Protein AF-M3I3M6-F1 (afdb_monomer_lite)

pLDDT: mean 75.61, std 17.85, range [33.06, 96.94]

Organism: NCBI:txid1001599

Secondary structure (DSSP, 8-state):
---SBTTEEEEEEEEEEEEE--EEESS--GGGGGG---S-EEESEEEEEESSTT-TT-SSEEEEE-EEEEEEEEEEEEEEEEETTTTEEEEEEEEEEEES-TTHHHHHTTT-S-TTSGGGGTS------PPP--EEEEEEEEEEEETTEEEEEEEEEEEEEE--SSGGG-EEEEEEEEEEEEEEEEEEEEEEETTTTEEEEEEEEEEEEEEEEE-S-EEPBPSS-BTTB-PBPTTPPEE--EEEEEEEEEEEEEEEESSS--EEEEE--EEEEE-------

Structure (mmCIF, N/CA/C/O backbone):
data_AF-M3I3M6-F1
#
_entry.id   AF-M3I3M6-F1
#
loop_
_atom_site.group_PDB
_atom_site.id
_atom_site.type_symbol
_atom_site.label_atom_id
_atom_site.label_alt_id
_atom_site.label_comp_id
_atom_site.label_asym_id
_atom_site.label_entity_id
_atom_site.label_seq_id
_atom_site.pdbx_PDB_ins_code
_atom_site.Cartn_x
_atom_site.Cartn_y
_atom_site.Cartn_z
_atom_site.occupancy
_atom_site.B_iso_or_equiv
_atom_site.auth_seq_id
_atom_site.auth_comp_id
_atom_site.auth_asym_id
_atom_site.auth_atom_id
_atom_site.pdbx_PDB_model_num
ATOM 1 N N . MET A 1 1 ? 16.956 -13.947 7.924 1.00 45.72 1 MET A N 1
ATOM 2 C CA . MET A 1 1 ? 16.194 -12.850 8.560 1.00 45.72 1 MET A CA 1
ATOM 3 C C . MET A 1 1 ? 16.916 -12.451 9.828 1.00 45.72 1 MET A C 1
ATOM 5 O O . MET A 1 1 ? 17.190 -13.318 10.645 1.00 45.72 1 MET A O 1
ATOM 9 N N . TRP A 1 2 ? 17.302 -11.185 9.949 1.00 41.72 2 TRP A N 1
ATOM 10 C CA . TRP A 1 2 ? 17.934 -10.663 11.159 1.00 41.72 2 TRP A CA 1
ATOM 11 C C . TRP A 1 2 ? 16.800 -10.277 12.109 1.00 41.72 2 TRP A C 1
ATOM 13 O O . TRP A 1 2 ? 15.988 -9.427 11.769 1.00 41.72 2 TRP A O 1
ATOM 23 N N . ASN A 1 3 ? 16.671 -10.967 13.240 1.00 48.22 3 ASN A N 1
ATOM 24 C CA . ASN A 1 3 ? 15.601 -10.723 14.204 1.00 48.22 3 ASN A CA 1
ATOM 25 C C . ASN A 1 3 ? 16.207 -9.957 15.386 1.00 48.22 3 ASN A C 1
ATOM 27 O O . ASN A 1 3 ? 16.796 -10.563 16.275 1.00 48.22 3 ASN A O 1
ATOM 31 N N . GLN A 1 4 ? 16.177 -8.620 15.340 1.00 58.50 4 GLN A N 1
ATOM 32 C CA . GLN A 1 4 ? 16.804 -7.777 16.372 1.00 58.50 4 GLN A CA 1
ATOM 33 C C . GLN A 1 4 ? 15.997 -7.728 17.681 1.00 58.50 4 GLN A C 1
ATOM 35 O O . GLN A 1 4 ? 16.554 -7.406 18.726 1.00 58.50 4 GLN A O 1
ATOM 40 N N . SER A 1 5 ? 14.699 -8.052 17.652 1.00 69.06 5 SER A N 1
ATOM 41 C CA . SER A 1 5 ? 13.842 -8.104 18.840 1.00 69.06 5 SER A CA 1
ATOM 42 C C . SER A 1 5 ? 12.639 -9.020 18.598 1.00 69.06 5 SER A C 1
ATOM 44 O O . SER A 1 5 ? 12.046 -8.942 17.525 1.00 69.06 5 SER A O 1
ATOM 46 N N . PRO A 1 6 ? 12.196 -9.819 19.587 1.00 75.88 6 PRO A N 1
ATOM 47 C CA . PRO A 1 6 ? 10.983 -10.636 19.465 1.00 75.88 6 PRO A CA 1
ATOM 48 C C . PRO A 1 6 ? 9.709 -9.803 19.233 1.00 75.88 6 PRO A C 1
ATOM 50 O O . PRO A 1 6 ? 8.689 -10.344 18.811 1.00 75.88 6 PRO A O 1
ATOM 53 N N . ALA A 1 7 ? 9.763 -8.495 19.501 1.00 82.00 7 ALA A N 1
ATOM 54 C CA . ALA A 1 7 ? 8.666 -7.565 19.274 1.00 82.00 7 ALA A CA 1
ATOM 55 C C . ALA A 1 7 ? 8.645 -6.967 17.857 1.00 82.00 7 ALA A C 1
ATOM 57 O O . ALA A 1 7 ? 7.644 -6.357 17.499 1.00 82.00 7 ALA A O 1
ATOM 58 N N . LEU A 1 8 ? 9.705 -7.115 17.050 1.00 84.56 8 LEU A N 1
ATOM 59 C CA . LEU A 1 8 ? 9.847 -6.448 15.752 1.00 84.56 8 LEU A CA 1
ATOM 60 C C . LEU A 1 8 ? 10.180 -7.448 14.642 1.00 84.56 8 LEU A C 1
ATOM 62 O O . LEU A 1 8 ? 11.285 -7.974 14.574 1.00 84.56 8 LEU A O 1
ATOM 66 N N . ASN A 1 9 ? 9.254 -7.611 13.704 1.00 85.25 9 ASN A N 1
ATOM 67 C CA . ASN A 1 9 ? 9.492 -8.314 12.450 1.00 85.25 9 ASN A CA 1
ATOM 68 C C . ASN A 1 9 ? 9.690 -7.294 11.332 1.00 85.25 9 ASN A C 1
ATOM 70 O O . ASN A 1 9 ? 8.885 -6.373 11.187 1.00 85.25 9 ASN A O 1
ATOM 74 N N . TYR A 1 10 ? 10.734 -7.464 10.523 1.00 84.06 10 TYR A N 1
ATOM 75 C CA . TYR A 1 10 ? 10.975 -6.598 9.377 1.00 84.06 10 TYR A CA 1
ATOM 76 C C . TYR A 1 10 ? 11.460 -7.362 8.145 1.00 84.06 10 TYR A C 1
ATOM 78 O O . TYR A 1 10 ? 12.145 -8.382 8.239 1.00 84.06 10 TYR A O 1
ATOM 86 N N . LEU A 1 11 ? 11.121 -6.828 6.977 1.00 81.19 11 LEU A N 1
ATOM 87 C CA . LEU A 1 11 ? 11.671 -7.190 5.680 1.00 81.19 11 LEU A CA 1
ATOM 88 C C . LEU A 1 11 ? 11.994 -5.891 4.949 1.00 81.19 11 LEU A C 1
ATOM 90 O O . LEU A 1 11 ? 11.104 -5.086 4.689 1.00 81.19 11 LEU A O 1
ATOM 94 N N . ILE A 1 12 ? 13.269 -5.697 4.631 1.00 84.00 12 ILE A N 1
ATOM 95 C CA . ILE A 1 12 ? 13.750 -4.577 3.825 1.00 84.00 12 ILE A CA 1
ATOM 96 C C . ILE A 1 12 ? 14.394 -5.187 2.583 1.00 84.00 12 ILE A C 1
ATOM 98 O O . ILE A 1 12 ? 15.345 -5.958 2.697 1.00 84.00 12 ILE A O 1
ATOM 102 N N . ASP A 1 13 ? 13.838 -4.873 1.421 1.00 81.50 13 ASP A N 1
ATOM 103 C CA . ASP A 1 13 ? 14.273 -5.330 0.104 1.00 81.50 13 ASP A CA 1
ATOM 104 C C . ASP A 1 13 ? 14.471 -4.090 -0.773 1.00 81.50 13 ASP A C 1
ATOM 106 O O . ASP A 1 13 ? 13.516 -3.401 -1.132 1.00 81.50 13 ASP A O 1
ATOM 110 N N . ILE A 1 14 ? 15.734 -3.754 -1.026 1.00 84.00 14 ILE A N 1
ATOM 111 C CA . ILE A 1 14 ? 16.142 -2.584 -1.802 1.00 84.00 14 ILE A CA 1
ATOM 112 C C . ILE A 1 14 ? 17.038 -3.081 -2.928 1.00 84.00 14 ILE A C 1
ATOM 114 O O . ILE A 1 14 ? 18.015 -3.788 -2.678 1.00 84.00 14 ILE A O 1
ATOM 118 N N . ALA A 1 15 ? 16.724 -2.687 -4.156 1.00 82.38 15 ALA A N 1
ATOM 119 C CA . ALA A 1 15 ? 17.481 -3.067 -5.334 1.00 82.38 15 ALA A CA 1
ATOM 120 C C . ALA A 1 15 ? 17.621 -1.890 -6.302 1.00 82.38 15 ALA A C 1
ATOM 122 O O . ALA A 1 15 ? 16.739 -1.040 -6.428 1.00 82.38 15 ALA A O 1
ATOM 123 N N . TYR A 1 16 ? 18.750 -1.866 -6.998 1.00 85.00 16 TYR A N 1
ATOM 124 C CA . TYR A 1 16 ? 19.074 -0.883 -8.020 1.00 85.00 16 TYR A CA 1
ATOM 125 C C . TYR A 1 16 ? 19.706 -1.608 -9.204 1.00 85.00 16 TYR A C 1
ATOM 127 O O . TYR A 1 16 ? 20.587 -2.451 -9.022 1.00 85.00 16 TYR A O 1
ATOM 135 N N . ALA A 1 17 ? 19.259 -1.284 -10.410 1.00 81.31 17 ALA A N 1
ATOM 136 C CA . ALA A 1 17 ? 19.771 -1.841 -11.648 1.00 81.31 17 ALA A CA 1
ATOM 137 C C . ALA A 1 17 ? 19.851 -0.743 -12.708 1.00 81.31 17 ALA A C 1
ATOM 139 O O . ALA A 1 17 ? 18.965 0.094 -12.818 1.00 81.31 17 ALA A O 1
ATOM 140 N N . ASN A 1 18 ? 20.907 -0.757 -13.518 1.00 82.69 18 ASN A N 1
ATOM 141 C CA . ASN A 1 18 ? 21.022 0.149 -14.654 1.00 82.69 18 ASN A CA 1
ATOM 142 C C . ASN A 1 18 ? 20.513 -0.582 -15.906 1.00 82.69 18 ASN A C 1
ATOM 144 O O . ASN A 1 18 ? 21.235 -1.409 -16.477 1.00 82.69 18 ASN A O 1
ATOM 148 N N . HIS A 1 19 ? 19.244 -0.371 -16.260 1.00 80.81 19 HIS A N 1
ATOM 149 C CA . HIS A 1 19 ? 18.578 -1.086 -17.343 1.00 80.81 19 HIS A CA 1
ATOM 150 C C . HIS A 1 19 ? 19.081 -0.624 -18.702 1.00 80.81 19 HIS A C 1
ATOM 152 O O . HIS A 1 19 ? 19.217 0.565 -18.939 1.00 80.81 19 HIS A O 1
ATOM 158 N N . LYS A 1 20 ? 19.368 -1.570 -19.599 1.00 80.38 20 LYS A N 1
ATOM 159 C CA . LYS A 1 20 ? 19.822 -1.300 -20.967 1.00 80.38 20 LYS A CA 1
ATOM 160 C C . LYS A 1 20 ? 18.682 -1.611 -21.920 1.00 80.38 20 LYS A C 1
ATOM 162 O O . LYS A 1 20 ? 18.223 -2.754 -21.945 1.00 80.38 20 LYS A O 1
ATOM 167 N N . ARG A 1 21 ? 18.249 -0.620 -22.692 1.00 72.81 21 ARG A N 1
ATOM 168 C CA . ARG A 1 21 ? 17.142 -0.779 -23.628 1.00 72.81 21 ARG A CA 1
ATOM 169 C C . ARG A 1 21 ? 17.640 -1.400 -24.926 1.00 72.81 21 ARG A C 1
ATOM 171 O O . ARG A 1 21 ? 18.509 -0.859 -25.599 1.00 72.81 21 ARG A O 1
ATOM 178 N N . TYR A 1 22 ? 17.039 -2.518 -25.314 1.00 68.62 22 TYR A N 1
ATOM 179 C CA . TYR A 1 22 ? 17.348 -3.172 -26.580 1.00 68.62 22 TYR A CA 1
ATOM 180 C C . TYR A 1 22 ? 16.269 -2.869 -27.618 1.00 68.62 22 TYR A C 1
ATOM 182 O O . TYR A 1 22 ? 15.075 -2.933 -27.324 1.00 68.62 22 TYR A O 1
ATOM 190 N N . GLN A 1 23 ? 16.688 -2.567 -28.843 1.00 63.75 23 GLN A N 1
ATOM 191 C CA . GLN A 1 23 ? 15.803 -2.405 -29.990 1.00 63.75 23 GLN A CA 1
ATOM 192 C C . GLN A 1 23 ? 16.092 -3.521 -30.999 1.00 63.75 23 GLN A C 1
ATOM 194 O O . GLN A 1 23 ? 17.247 -3.817 -31.311 1.00 63.75 23 GLN A O 1
ATOM 199 N N . THR A 1 24 ? 15.030 -4.153 -31.505 1.00 59.50 24 THR A N 1
ATOM 200 C CA . THR A 1 24 ? 15.136 -5.048 -32.664 1.00 59.50 24 THR A CA 1
ATOM 201 C C . THR A 1 24 ? 14.971 -4.183 -33.902 1.00 59.50 24 THR A C 1
ATOM 203 O O . THR A 1 24 ? 13.897 -3.626 -34.123 1.00 59.50 24 THR A O 1
ATOM 206 N N . THR A 1 25 ? 16.040 -4.018 -34.673 1.00 55.69 25 THR A N 1
ATOM 207 C CA . THR A 1 25 ? 15.998 -3.267 -35.931 1.00 55.69 25 THR A CA 1
ATOM 208 C C . THR A 1 25 ? 15.955 -4.233 -37.111 1.00 55.69 25 THR A C 1
ATOM 210 O O . THR A 1 25 ? 16.701 -5.212 -37.154 1.00 55.69 25 THR A O 1
ATOM 213 N N . THR A 1 26 ? 15.062 -3.962 -38.067 1.00 47.78 26 THR A N 1
ATOM 214 C CA . THR A 1 26 ? 14.981 -4.665 -39.361 1.00 47.78 26 THR A CA 1
ATOM 215 C C . THR A 1 26 ? 15.987 -4.127 -40.377 1.00 47.78 26 THR A C 1
ATOM 217 O O . THR A 1 26 ? 16.137 -4.690 -41.456 1.00 47.78 26 THR A O 1
ATOM 220 N N . ALA A 1 27 ? 16.686 -3.045 -40.040 1.00 45.38 27 ALA A N 1
ATOM 221 C CA . ALA A 1 27 ? 17.758 -2.482 -40.834 1.00 45.38 27 ALA A CA 1
ATOM 222 C C . ALA A 1 27 ? 19.032 -2.557 -39.998 1.00 45.38 27 ALA A C 1
ATOM 224 O O . ALA A 1 27 ? 19.240 -1.777 -39.066 1.00 45.38 27 ALA A O 1
ATOM 225 N N . TYR A 1 28 ? 19.861 -3.549 -40.310 1.00 46.75 28 TYR A N 1
ATOM 226 C CA . TYR A 1 28 ? 21.265 -3.513 -39.943 1.00 46.75 28 TYR A CA 1
ATOM 227 C C . TYR A 1 28 ? 21.812 -2.183 -40.470 1.00 46.75 28 TYR A C 1
ATOM 229 O O . TYR A 1 28 ? 21.823 -1.960 -41.679 1.00 46.75 28 TYR A O 1
ATOM 237 N N . GLU A 1 29 ? 22.223 -1.280 -39.581 1.00 49.88 29 GLU A N 1
ATOM 238 C CA . GLU A 1 29 ? 23.129 -0.216 -39.991 1.00 49.88 29 GLU A CA 1
ATOM 239 C C . GLU A 1 29 ? 24.310 -0.880 -40.714 1.00 49.88 29 GLU A C 1
ATOM 241 O O . GLU A 1 29 ? 24.846 -1.878 -40.227 1.00 49.88 29 GLU A O 1
ATOM 246 N N . ASP A 1 30 ? 24.684 -0.323 -41.862 1.00 47.12 30 ASP A N 1
ATOM 247 C CA . ASP A 1 30 ? 25.646 -0.738 -42.904 1.00 47.12 30 ASP A CA 1
ATOM 248 C C . ASP A 1 30 ? 27.009 -1.332 -42.439 1.00 47.12 30 ASP A C 1
ATOM 250 O O . ASP A 1 30 ? 27.839 -1.782 -43.221 1.00 47.12 30 ASP A O 1
ATOM 254 N N . ARG A 1 31 ? 27.280 -1.387 -41.135 1.00 48.94 31 ARG A N 1
ATOM 255 C CA . ARG A 1 31 ? 28.578 -1.719 -40.531 1.00 48.94 31 ARG A CA 1
ATOM 256 C C . ARG A 1 31 ? 28.917 -3.216 -40.488 1.00 48.94 31 ARG A C 1
ATOM 258 O O . ARG A 1 31 ? 30.053 -3.559 -40.177 1.00 48.94 31 ARG A O 1
ATOM 265 N N . PHE A 1 32 ? 27.967 -4.112 -40.771 1.00 45.94 32 PHE A N 1
ATOM 266 C CA . PHE A 1 32 ? 28.178 -5.572 -40.704 1.00 45.94 32 PHE A CA 1
ATOM 267 C C . PHE A 1 32 ? 27.627 -6.342 -41.914 1.00 45.94 32 PHE A C 1
ATOM 269 O O . PHE A 1 32 ? 27.524 -7.569 -41.868 1.00 45.94 32 PHE A O 1
ATOM 276 N N . HIS A 1 33 ? 27.329 -5.642 -43.014 1.00 48.66 33 HIS A N 1
ATOM 277 C CA . HIS A 1 33 ? 26.890 -6.232 -44.285 1.00 48.66 33 HIS A CA 1
ATOM 278 C C . HIS A 1 33 ? 27.781 -7.409 -44.747 1.00 48.66 33 HIS A C 1
ATOM 280 O O . HIS A 1 33 ? 27.287 -8.391 -45.297 1.00 48.66 33 HIS A O 1
ATOM 286 N N . ASN A 1 34 ? 29.077 -7.373 -44.419 1.00 51.12 34 ASN A N 1
ATOM 287 C CA . ASN A 1 34 ? 30.063 -8.376 -44.831 1.00 51.12 34 ASN A CA 1
ATOM 288 C C . ASN A 1 34 ? 30.030 -9.709 -44.054 1.00 51.12 34 ASN A C 1
ATOM 290 O O . ASN A 1 34 ? 30.805 -10.602 -44.387 1.00 51.12 34 ASN A O 1
ATOM 294 N N . PHE A 1 35 ? 29.181 -9.875 -43.031 1.00 53.31 35 PHE A N 1
ATOM 295 C CA . PHE A 1 35 ? 29.178 -11.090 -42.195 1.00 53.31 35 PHE A CA 1
ATOM 296 C C . PHE A 1 35 ? 28.074 -12.111 -42.524 1.00 53.31 35 PHE A C 1
ATOM 298 O O . PHE A 1 35 ? 28.053 -13.181 -41.924 1.00 53.31 35 PHE A O 1
ATOM 305 N N . GLY A 1 36 ? 27.186 -11.834 -43.487 1.00 45.78 36 GLY A N 1
ATOM 306 C CA . GLY A 1 36 ? 26.268 -12.842 -44.049 1.00 45.78 36 GLY A CA 1
ATOM 307 C C . GLY A 1 36 ? 25.214 -13.426 -43.090 1.00 45.78 36 GLY A C 1
ATOM 308 O O . GLY A 1 36 ? 24.686 -14.503 -43.361 1.00 45.78 36 GLY A O 1
ATOM 309 N N . VAL A 1 37 ? 24.895 -12.752 -41.978 1.00 47.88 37 VAL A N 1
ATOM 310 C CA . VAL A 1 37 ? 23.919 -13.225 -40.974 1.00 47.88 37 VAL A CA 1
ATOM 311 C C . VAL A 1 37 ? 22.554 -12.546 -41.175 1.00 47.88 37 VAL A C 1
ATOM 313 O O . VAL A 1 37 ? 22.485 -11.351 -41.448 1.00 47.88 37 VAL A O 1
ATOM 316 N N . GLY A 1 38 ? 21.474 -13.330 -41.066 1.00 49.09 38 GLY A N 1
ATOM 317 C CA . GLY A 1 38 ? 20.084 -12.968 -41.376 1.00 49.09 38 GLY A CA 1
ATOM 318 C C . GLY A 1 38 ? 19.501 -11.728 -40.673 1.00 49.09 38 GLY A C 1
ATOM 319 O O . GLY A 1 38 ? 20.006 -11.223 -39.677 1.00 49.09 38 GLY A O 1
ATOM 320 N N . THR A 1 39 ? 18.383 -11.263 -41.232 1.00 52.53 39 THR A N 1
ATOM 321 C CA . THR A 1 39 ? 17.799 -9.903 -41.247 1.00 52.53 39 THR A CA 1
ATOM 322 C C . THR A 1 39 ? 17.253 -9.317 -39.932 1.00 52.53 39 THR A C 1
ATOM 324 O O . THR A 1 39 ? 16.428 -8.405 -39.975 1.00 52.53 39 THR A O 1
ATOM 327 N N . THR A 1 40 ? 17.687 -9.782 -38.761 1.00 54.50 40 THR A N 1
ATOM 328 C CA . THR A 1 40 ? 17.281 -9.203 -37.465 1.00 54.50 40 THR A CA 1
ATOM 329 C C . THR A 1 40 ? 18.390 -9.353 -36.431 1.00 54.50 40 THR A C 1
ATOM 331 O O . THR A 1 40 ? 18.760 -10.475 -36.086 1.00 54.50 40 THR A O 1
ATOM 334 N N . ALA A 1 41 ? 18.880 -8.237 -35.892 1.00 53.69 41 ALA A N 1
ATOM 335 C CA . ALA A 1 41 ? 19.835 -8.222 -34.787 1.00 53.69 41 ALA A CA 1
ATOM 336 C C . ALA A 1 41 ? 19.278 -7.417 -33.606 1.00 53.69 41 ALA A C 1
ATOM 338 O O . ALA A 1 41 ? 18.634 -6.381 -33.782 1.00 53.69 41 ALA A O 1
ATOM 339 N N . VAL A 1 42 ? 19.536 -7.906 -32.393 1.00 58.03 42 VAL A N 1
ATOM 340 C CA . VAL A 1 42 ? 19.215 -7.202 -31.149 1.00 58.03 42 VAL A CA 1
ATOM 341 C C . VAL A 1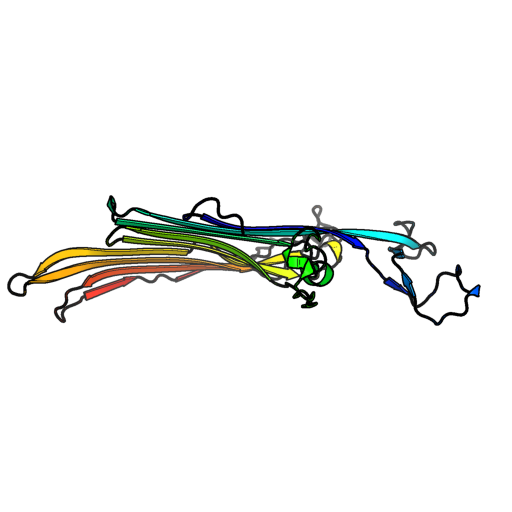 42 ? 20.399 -6.306 -30.806 1.00 58.03 42 VAL A C 1
ATOM 343 O O . VAL A 1 42 ? 21.502 -6.798 -30.572 1.00 58.03 42 VAL A O 1
ATOM 346 N N . THR A 1 43 ? 20.182 -4.993 -30.779 1.00 64.25 43 THR A N 1
ATOM 347 C CA . THR A 1 43 ? 21.217 -4.008 -30.442 1.00 64.25 43 THR A CA 1
ATOM 348 C C . THR A 1 43 ? 20.783 -3.149 -29.258 1.00 64.25 43 THR A C 1
ATOM 350 O O . THR A 1 43 ? 19.598 -2.896 -29.057 1.00 64.25 43 THR A O 1
ATOM 353 N N . ASN A 1 44 ? 21.756 -2.706 -28.458 1.00 65.50 44 ASN A N 1
ATOM 354 C CA . ASN A 1 44 ? 21.560 -1.710 -27.395 1.00 65.50 44 ASN A CA 1
ATOM 355 C C . ASN A 1 44 ? 21.705 -0.270 -27.928 1.00 65.50 44 ASN A C 1
ATOM 357 O O . ASN A 1 44 ? 21.790 0.678 -27.156 1.00 65.50 44 ASN A O 1
ATOM 361 N N . GLN A 1 45 ? 21.837 -0.100 -29.244 1.00 70.12 45 GLN A N 1
ATOM 362 C CA . GLN A 1 45 ? 21.815 1.204 -29.888 1.00 70.12 45 GLN A CA 1
ATOM 363 C C . GLN A 1 45 ? 20.371 1.536 -30.239 1.00 70.12 45 GLN A C 1
ATOM 365 O O . GLN A 1 45 ? 19.797 0.943 -31.150 1.00 70.12 45 GLN A O 1
ATOM 370 N N . VAL A 1 46 ? 19.783 2.438 -29.459 1.00 69.12 46 VAL A N 1
ATOM 371 C CA . VAL A 1 46 ? 18.393 2.854 -29.619 1.00 69.12 46 VAL A CA 1
ATOM 372 C C . VAL A 1 46 ? 18.369 4.168 -30.372 1.00 69.12 46 VAL A C 1
ATOM 374 O O . VAL A 1 46 ? 19.173 5.069 -30.116 1.00 69.12 46 VAL A O 1
ATOM 377 N N . ASP A 1 47 ? 17.436 4.264 -31.304 1.00 69.06 47 ASP A N 1
ATOM 378 C CA . ASP A 1 47 ? 17.158 5.492 -32.022 1.00 69.06 47 ASP A CA 1
ATOM 379 C C . ASP A 1 47 ? 16.324 6.437 -31.146 1.00 69.06 47 ASP A C 1
ATOM 381 O O . ASP A 1 47 ? 15.149 6.190 -30.866 1.00 69.06 47 ASP A O 1
ATOM 385 N N . ARG A 1 48 ? 16.953 7.523 -30.695 1.00 68.12 48 ARG A N 1
ATOM 386 C CA . ARG A 1 48 ? 16.361 8.532 -29.807 1.00 68.12 48 ARG A CA 1
ATOM 387 C C . ARG A 1 48 ? 15.689 9.680 -30.565 1.00 68.12 48 ARG A C 1
ATOM 389 O O . ARG A 1 48 ? 15.364 10.697 -29.958 1.00 68.12 48 ARG A O 1
ATOM 396 N N . GLY A 1 49 ? 15.480 9.541 -31.875 1.00 67.12 49 GLY A N 1
ATOM 397 C CA . GLY A 1 49 ? 14.864 10.563 -32.720 1.00 67.12 49 GLY A CA 1
ATOM 398 C C . GLY A 1 49 ? 15.884 11.374 -33.517 1.00 67.12 49 GLY A C 1
ATOM 399 O O . GLY A 1 49 ? 17.013 10.942 -33.729 1.00 67.12 49 GLY A O 1
ATOM 400 N N . ALA A 1 50 ? 15.485 12.545 -34.012 1.00 64.38 50 ALA A N 1
ATOM 401 C CA . ALA A 1 50 ? 16.357 13.392 -34.825 1.00 64.38 50 ALA A CA 1
ATOM 402 C C . ALA A 1 50 ? 17.583 13.873 -34.025 1.00 64.38 50 ALA A C 1
ATOM 404 O O . ALA A 1 50 ? 17.448 14.347 -32.897 1.00 64.38 50 ALA A O 1
ATOM 405 N N . LEU A 1 51 ? 18.783 13.790 -34.616 1.00 64.00 51 LEU A N 1
ATOM 406 C CA . LEU A 1 51 ? 20.016 14.321 -34.012 1.00 64.00 51 LEU A CA 1
ATOM 407 C C . LEU A 1 51 ? 19.937 15.837 -33.793 1.00 64.00 51 LEU A C 1
ATOM 409 O O . LEU A 1 51 ? 20.475 16.362 -32.820 1.00 64.00 51 LEU A O 1
ATOM 413 N N . TYR A 1 52 ? 19.215 16.525 -34.674 1.00 66.75 52 TYR A N 1
ATOM 414 C CA . TYR A 1 52 ? 18.920 17.943 -34.561 1.00 66.75 52 TYR A CA 1
ATOM 415 C C . TYR A 1 52 ? 17.433 18.120 -34.256 1.00 66.75 52 TYR A C 1
ATOM 417 O O . TYR A 1 52 ? 16.586 17.915 -35.119 1.00 66.75 52 TYR A O 1
ATOM 425 N N . SER A 1 53 ? 17.116 18.541 -33.028 1.00 57.03 53 SER A N 1
ATOM 426 C CA . SER A 1 53 ? 15.734 18.703 -32.544 1.00 57.03 53 SER A CA 1
ATOM 427 C C . SER A 1 53 ? 14.890 19.711 -33.343 1.00 57.03 53 SER A C 1
ATOM 429 O O . SER A 1 53 ? 13.677 19.755 -33.160 1.00 57.03 53 SER A O 1
ATOM 431 N N . ALA A 1 54 ? 15.515 20.538 -34.186 1.00 61.50 54 ALA A N 1
ATOM 432 C CA . ALA A 1 54 ? 14.847 21.556 -34.993 1.00 61.50 54 ALA A CA 1
ATOM 433 C C . ALA A 1 54 ? 14.239 21.016 -36.303 1.00 61.50 54 ALA A C 1
ATOM 435 O O . ALA A 1 54 ? 13.419 21.707 -36.901 1.00 61.50 54 ALA A O 1
ATOM 436 N N . ASP A 1 55 ? 14.612 19.809 -36.745 1.00 58.50 55 ASP A N 1
ATOM 437 C CA . ASP A 1 55 ? 14.057 19.185 -37.950 1.00 58.50 55 ASP A CA 1
ATOM 438 C C . ASP A 1 55 ? 13.609 17.738 -37.655 1.00 58.50 55 ASP A C 1
ATOM 440 O O . ASP A 1 55 ? 14.443 16.830 -37.577 1.00 58.50 55 ASP A O 1
ATOM 444 N N . PRO A 1 56 ? 12.294 17.492 -37.494 1.00 57.06 56 PRO A N 1
ATOM 445 C CA . PRO A 1 56 ? 11.732 16.162 -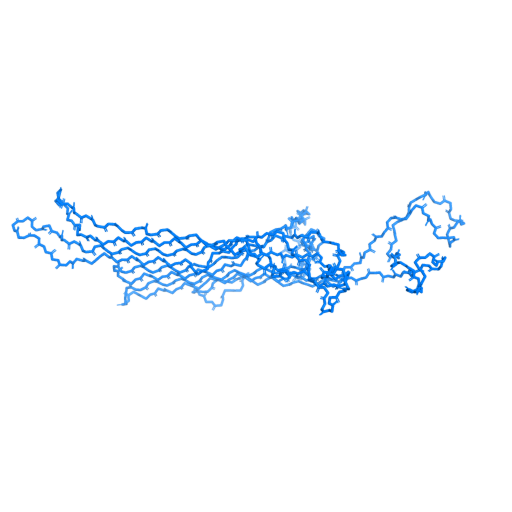37.243 1.00 57.06 56 PRO A CA 1
ATOM 446 C C . PRO A 1 56 ? 12.030 15.136 -38.347 1.00 57.06 56 PRO A C 1
ATOM 448 O O . PRO A 1 56 ? 11.944 13.935 -38.092 1.00 57.06 56 PRO A O 1
ATOM 451 N N . ASN A 1 57 ? 12.381 15.599 -39.553 1.00 59.38 57 ASN A N 1
ATOM 452 C CA . ASN A 1 57 ? 12.687 14.769 -40.716 1.00 59.38 57 ASN A CA 1
ATOM 453 C C . ASN A 1 57 ? 14.194 14.676 -40.995 1.00 59.38 57 ASN A C 1
ATOM 455 O O . ASN A 1 57 ? 14.586 14.208 -42.067 1.00 59.38 57 ASN A O 1
ATOM 459 N N . ALA A 1 58 ? 15.044 15.111 -40.057 1.00 59.16 58 ALA A N 1
ATOM 460 C CA . ALA A 1 58 ? 16.485 15.075 -40.244 1.00 59.16 58 ALA A CA 1
ATOM 461 C C . ALA A 1 58 ? 16.955 13.645 -40.592 1.00 59.16 58 ALA A C 1
ATOM 463 O O . ALA A 1 58 ? 16.631 12.695 -39.871 1.00 59.16 58 ALA A O 1
ATOM 464 N N . PRO A 1 59 ? 17.763 13.474 -41.656 1.00 57.91 59 PRO A N 1
ATOM 465 C CA . PRO A 1 59 ? 18.254 12.159 -42.075 1.00 57.91 59 PRO A CA 1
ATOM 466 C C . PRO A 1 59 ? 19.215 11.541 -41.048 1.00 57.91 59 PRO A C 1
ATOM 468 O O . PRO A 1 59 ? 19.416 10.330 -41.029 1.00 57.91 59 PRO A O 1
ATOM 471 N N . LEU A 1 60 ? 19.804 12.369 -40.180 1.00 64.06 60 LEU A N 1
ATOM 472 C CA . LEU A 1 60 ? 20.684 11.943 -39.099 1.00 64.06 60 LEU A CA 1
ATOM 473 C C . LEU A 1 60 ? 19.869 11.686 -37.828 1.00 64.06 60 LEU A C 1
ATOM 475 O O . LEU A 1 60 ? 19.289 12.600 -37.237 1.00 64.06 60 LEU A O 1
ATOM 479 N N . ARG A 1 61 ? 19.861 10.424 -37.403 1.00 66.06 61 ARG A N 1
ATOM 480 C CA . ARG A 1 61 ? 19.192 9.944 -36.192 1.00 66.06 61 ARG A CA 1
ATOM 481 C C . ARG A 1 61 ? 20.172 9.936 -35.017 1.00 66.06 61 ARG A C 1
ATOM 483 O O . ARG A 1 61 ? 21.347 9.610 -35.177 1.00 66.06 61 ARG A O 1
ATOM 490 N N . ASN A 1 62 ? 19.701 10.301 -33.831 1.00 69.50 62 ASN A N 1
ATOM 491 C CA . ASN A 1 62 ? 20.457 10.229 -32.587 1.00 69.50 62 ASN A CA 1
ATOM 492 C C . ASN A 1 62 ? 20.460 8.786 -32.078 1.00 69.50 62 ASN A C 1
ATOM 494 O O . ASN A 1 62 ? 19.615 8.396 -31.273 1.00 69.50 62 ASN A O 1
ATOM 498 N N . ILE A 1 63 ? 21.391 7.983 -32.583 1.00 71.31 63 ILE A N 1
ATOM 499 C CA . ILE A 1 63 ? 21.490 6.565 -32.246 1.00 71.31 63 ILE A CA 1
ATOM 500 C C . ILE A 1 63 ? 22.589 6.380 -31.201 1.00 71.31 63 ILE A C 1
ATOM 502 O O . ILE A 1 63 ? 23.749 6.725 -31.427 1.00 71.31 63 ILE A O 1
ATOM 506 N N . GLY A 1 64 ? 22.233 5.834 -30.038 1.00 70.31 64 GLY A N 1
ATOM 507 C CA . GLY A 1 64 ? 23.176 5.675 -28.935 1.00 70.31 64 GLY A CA 1
ATOM 508 C C . GLY A 1 64 ? 22.743 4.652 -27.887 1.00 70.31 64 GLY A C 1
ATOM 509 O O . GLY A 1 64 ? 21.602 4.192 -27.905 1.00 70.31 64 GLY A O 1
ATOM 510 N N . PRO A 1 65 ? 23.657 4.268 -26.974 1.00 74.56 65 PRO A N 1
ATOM 511 C CA . PRO A 1 65 ? 23.338 3.375 -25.870 1.00 74.56 65 PRO A CA 1
ATOM 512 C C . PRO A 1 65 ? 22.317 4.028 -24.948 1.00 74.56 65 PRO A C 1
ATOM 514 O O . PRO A 1 65 ? 22.593 5.098 -24.398 1.00 74.56 65 PRO A O 1
ATOM 517 N N . ASP A 1 66 ? 21.171 3.374 -24.771 1.00 73.50 66 ASP A N 1
ATOM 518 C CA . ASP A 1 66 ? 20.091 3.865 -23.923 1.00 73.50 66 ASP A CA 1
ATOM 519 C C . ASP A 1 66 ? 19.993 3.084 -22.624 1.00 73.50 66 ASP A C 1
ATOM 521 O O . ASP A 1 66 ? 19.857 1.858 -22.614 1.00 73.50 66 ASP A O 1
ATOM 525 N N . VAL A 1 67 ? 20.178 3.814 -21.526 1.00 76.50 67 VAL A N 1
ATOM 526 C CA . VAL A 1 67 ? 20.314 3.235 -20.201 1.00 76.50 67 VAL A CA 1
ATOM 527 C C . VAL A 1 67 ? 19.440 4.011 -19.230 1.00 76.50 67 VAL A C 1
ATOM 529 O O . VAL A 1 67 ? 19.578 5.227 -19.113 1.00 76.50 67 VAL A O 1
ATOM 532 N N . GLU A 1 68 ? 18.563 3.297 -18.536 1.00 78.38 68 GLU A N 1
ATOM 533 C CA . GLU A 1 68 ? 17.603 3.855 -17.594 1.00 78.38 68 GLU A CA 1
ATOM 534 C C . GLU A 1 68 ? 17.837 3.277 -16.190 1.00 78.38 68 GLU A C 1
ATOM 536 O O . GLU A 1 68 ? 17.909 2.055 -16.023 1.00 78.38 68 GLU A O 1
ATOM 541 N N . PRO A 1 69 ? 17.961 4.119 -15.151 1.00 83.81 69 PRO A N 1
ATOM 542 C CA . PRO A 1 69 ? 18.098 3.635 -13.789 1.00 83.81 69 PRO A CA 1
ATOM 543 C C . PRO A 1 69 ? 16.765 3.066 -13.299 1.00 83.81 69 PRO A C 1
ATOM 545 O O . PRO A 1 69 ? 15.777 3.780 -13.151 1.00 83.81 69 PRO A O 1
ATOM 548 N N . TRP A 1 70 ? 16.756 1.778 -12.991 1.00 87.50 70 TRP A N 1
ATOM 549 C CA . TRP A 1 70 ? 15.629 1.093 -12.385 1.00 87.50 70 TRP A CA 1
ATOM 550 C C . TRP A 1 70 ? 15.904 0.870 -10.900 1.00 87.50 70 TRP A C 1
ATOM 552 O O . TRP A 1 70 ? 16.992 0.433 -10.514 1.00 87.50 70 TRP A O 1
ATOM 562 N N . TRP A 1 71 ? 14.921 1.140 -10.046 1.00 87.06 71 TRP A N 1
ATOM 563 C CA . TRP A 1 71 ? 15.049 0.885 -8.615 1.00 87.06 71 TRP A CA 1
ATOM 564 C C . TRP A 1 71 ? 13.776 0.309 -8.013 1.00 87.06 71 TRP A C 1
ATOM 566 O O . TRP A 1 71 ? 12.666 0.489 -8.516 1.00 87.06 71 TRP A O 1
ATOM 576 N N . LYS A 1 72 ? 13.976 -0.408 -6.911 1.00 89.50 72 LYS A N 1
ATOM 577 C CA . LYS A 1 72 ? 12.942 -1.042 -6.109 1.00 89.50 72 LYS A CA 1
ATOM 578 C C . LYS A 1 72 ? 13.247 -0.809 -4.637 1.00 89.50 72 LYS A C 1
ATOM 580 O O . LYS A 1 72 ? 14.369 -1.018 -4.183 1.00 89.50 72 LYS A O 1
ATOM 585 N N . GLY A 1 73 ? 12.228 -0.410 -3.893 1.00 88.31 73 GLY A N 1
ATOM 586 C CA . GLY A 1 73 ? 12.239 -0.309 -2.445 1.00 88.31 73 GLY A CA 1
ATOM 587 C C . GLY A 1 73 ? 10.985 -0.958 -1.881 1.00 88.31 73 GLY A C 1
ATOM 588 O O . GLY A 1 73 ? 9.865 -0.578 -2.217 1.00 88.31 73 GLY A O 1
ATOM 589 N N . ARG A 1 74 ? 11.167 -1.948 -1.017 1.00 89.75 74 ARG A N 1
ATOM 590 C CA . ARG A 1 74 ? 10.094 -2.649 -0.325 1.00 89.75 74 ARG A CA 1
ATOM 591 C C . ARG A 1 74 ? 10.447 -2.771 1.146 1.00 89.75 74 ARG A C 1
ATOM 593 O O . ARG A 1 74 ? 11.465 -3.350 1.511 1.00 89.75 74 ARG A O 1
ATOM 600 N N . ILE A 1 75 ? 9.589 -2.215 1.986 1.00 89.19 75 ILE A N 1
ATOM 601 C CA . ILE A 1 75 ? 9.743 -2.196 3.434 1.00 89.19 75 ILE A CA 1
ATOM 602 C C . ILE A 1 75 ? 8.463 -2.762 4.031 1.00 89.19 75 ILE A C 1
ATOM 604 O O . ILE A 1 75 ? 7.376 -2.252 3.779 1.00 89.19 75 ILE A O 1
ATOM 608 N N . LEU A 1 76 ? 8.593 -3.825 4.814 1.00 90.81 76 LEU A N 1
ATOM 609 C CA . LEU A 1 76 ? 7.525 -4.365 5.640 1.00 90.81 76 LEU A CA 1
ATOM 610 C C . LEU A 1 76 ? 8.029 -4.369 7.073 1.00 90.81 76 LEU A C 1
ATOM 612 O O . LEU A 1 76 ? 9.020 -5.028 7.371 1.00 90.81 76 LEU A O 1
ATOM 616 N N . LEU A 1 77 ? 7.356 -3.641 7.949 1.00 91.19 77 LEU A N 1
ATOM 617 C CA . LEU A 1 77 ? 7.628 -3.591 9.377 1.00 91.19 77 LEU A CA 1
ATOM 618 C C . LEU A 1 77 ? 6.372 -4.042 10.109 1.00 91.19 77 LEU A C 1
ATOM 620 O O . LEU A 1 77 ? 5.266 -3.625 9.780 1.00 91.19 77 LEU A O 1
ATOM 624 N N . ASN A 1 78 ? 6.535 -4.875 11.122 1.00 92.12 78 ASN A N 1
ATOM 625 C CA . ASN A 1 78 ? 5.470 -5.206 12.047 1.00 92.12 78 ASN A CA 1
ATOM 626 C C . ASN A 1 78 ? 6.036 -5.251 13.460 1.00 92.12 78 ASN A C 1
ATOM 628 O O . ASN A 1 78 ? 6.849 -6.120 13.774 1.00 92.12 78 ASN A O 1
ATOM 632 N N . SER A 1 79 ? 5.581 -4.341 14.314 1.00 91.31 79 SER A N 1
ATOM 633 C CA . SER A 1 79 ? 5.953 -4.297 15.720 1.00 91.31 79 SER A CA 1
ATOM 634 C C . SER A 1 79 ? 4.756 -4.642 16.591 1.00 91.31 79 SER A C 1
ATOM 636 O O . SER A 1 79 ? 3.734 -3.959 16.541 1.00 91.31 79 SER A O 1
ATOM 638 N N . LYS A 1 80 ? 4.903 -5.669 17.426 1.00 91.94 80 LYS A N 1
ATOM 639 C CA . LYS A 1 80 ? 3.887 -6.126 18.372 1.00 91.94 80 LYS A CA 1
ATOM 640 C C . LYS A 1 80 ? 4.414 -6.017 19.795 1.00 91.94 80 LYS A C 1
ATOM 642 O O . LYS A 1 80 ? 5.460 -6.574 20.114 1.00 91.94 80 LYS A O 1
ATOM 647 N N . THR A 1 81 ? 3.674 -5.333 20.659 1.00 91.12 81 THR A N 1
ATOM 648 C CA . THR A 1 81 ? 4.000 -5.207 22.080 1.00 91.12 81 THR A CA 1
ATOM 649 C C . THR A 1 81 ? 2.817 -5.638 22.933 1.00 91.12 81 THR A C 1
ATOM 651 O O . THR A 1 81 ? 1.679 -5.234 22.704 1.00 91.12 81 THR A O 1
ATOM 654 N N . ASN A 1 82 ? 3.099 -6.471 23.931 1.00 89.06 82 ASN A N 1
ATOM 655 C CA . ASN A 1 82 ? 2.113 -6.953 24.888 1.00 89.06 82 ASN A CA 1
ATOM 656 C C . ASN A 1 82 ? 2.572 -6.520 26.282 1.00 89.06 82 ASN A C 1
ATOM 658 O O . ASN A 1 82 ? 3.703 -6.807 26.672 1.00 89.06 82 ASN A O 1
ATOM 662 N N . ASN A 1 83 ? 1.708 -5.839 27.027 1.00 85.88 83 ASN A N 1
ATOM 663 C CA . ASN A 1 83 ? 1.919 -5.505 28.427 1.00 85.88 83 ASN A CA 1
ATOM 664 C C . ASN A 1 83 ? 0.782 -6.118 29.248 1.00 85.88 83 ASN A C 1
ATOM 666 O O . ASN A 1 83 ? -0.347 -5.632 29.215 1.00 85.88 83 ASN A O 1
ATOM 670 N N . THR A 1 84 ? 1.099 -7.181 29.983 1.00 82.88 84 THR A N 1
ATOM 671 C CA . THR A 1 84 ? 0.140 -7.924 30.809 1.00 82.88 84 THR A CA 1
ATOM 672 C C . THR A 1 84 ? -0.279 -7.167 32.066 1.00 82.88 84 THR A C 1
ATOM 674 O O . THR A 1 84 ? -1.407 -7.328 32.505 1.00 82.88 84 THR A O 1
ATOM 677 N N . GLU A 1 85 ? 0.578 -6.312 32.633 1.00 83.50 85 GLU A N 1
ATOM 678 C CA . GLU A 1 85 ? 0.245 -5.530 33.837 1.00 83.50 85 GLU A CA 1
ATOM 679 C C . GLU A 1 85 ? -0.819 -4.469 33.557 1.00 83.50 85 GLU A C 1
ATOM 681 O O . GLU A 1 85 ? -1.632 -4.142 34.416 1.00 83.50 85 GLU A O 1
ATOM 686 N N . LYS A 1 86 ? -0.797 -3.908 32.345 1.00 84.75 86 LYS A N 1
ATOM 687 C CA . LYS A 1 86 ? -1.736 -2.866 31.914 1.00 84.75 86 LYS A CA 1
ATOM 688 C C . LYS A 1 86 ? -2.914 -3.417 31.112 1.00 84.75 86 LYS A C 1
ATOM 690 O O . LYS A 1 86 ? -3.755 -2.617 30.713 1.00 84.75 86 LYS A O 1
ATOM 695 N N . ASP A 1 87 ? -2.936 -4.729 30.866 1.00 86.44 87 ASP A N 1
ATOM 696 C CA . ASP A 1 87 ? -3.860 -5.413 29.956 1.00 86.44 87 ASP A CA 1
ATOM 697 C C . ASP A 1 87 ? -3.939 -4.724 28.581 1.00 86.44 87 ASP A C 1
ATOM 699 O O . ASP A 1 87 ? -5.001 -4.349 28.086 1.00 86.44 87 ASP A O 1
ATOM 703 N N . VAL A 1 88 ? -2.762 -4.457 27.999 1.00 90.25 88 VAL A N 1
ATOM 704 C CA . VAL A 1 88 ? -2.615 -3.740 26.726 1.00 90.25 88 VAL A CA 1
ATOM 705 C C . VAL A 1 88 ? -1.878 -4.600 25.713 1.00 90.25 88 VAL A C 1
ATOM 707 O O . VAL A 1 88 ? -0.751 -5.034 25.948 1.00 90.25 88 VAL A O 1
ATOM 710 N N . THR A 1 89 ? -2.469 -4.761 24.534 1.00 92.00 89 THR A N 1
ATOM 711 C CA . THR A 1 89 ? -1.802 -5.318 23.353 1.00 92.00 89 THR A CA 1
ATOM 712 C C . THR A 1 89 ? -1.816 -4.289 22.235 1.00 92.00 89 THR A C 1
ATOM 714 O O . THR A 1 89 ? -2.876 -3.780 21.881 1.00 92.00 89 THR A O 1
ATOM 717 N N . ARG A 1 90 ? -0.648 -3.996 21.659 1.00 93.56 90 ARG A N 1
ATOM 718 C CA . ARG A 1 90 ? -0.483 -3.070 20.533 1.00 93.56 90 ARG A CA 1
ATOM 719 C C . ARG A 1 90 ? 0.206 -3.768 19.377 1.00 93.56 90 ARG A C 1
ATOM 721 O O . ARG A 1 90 ? 1.168 -4.508 19.571 1.00 93.56 90 ARG A O 1
ATOM 728 N N . ASN A 1 91 ? -0.251 -3.492 18.168 1.00 94.50 91 ASN A N 1
ATOM 729 C CA . ASN A 1 91 ? 0.418 -3.909 16.949 1.00 94.50 91 ASN A CA 1
ATOM 730 C C . ASN A 1 91 ? 0.410 -2.759 15.949 1.00 94.50 91 ASN A C 1
ATOM 732 O O . ASN A 1 91 ? -0.640 -2.176 15.693 1.00 94.50 91 ASN A O 1
ATOM 736 N N . ILE A 1 92 ? 1.576 -2.462 15.389 1.00 94.62 92 ILE A N 1
ATOM 737 C CA . ILE A 1 92 ? 1.746 -1.523 14.285 1.00 94.62 92 ILE A CA 1
ATOM 738 C C . ILE A 1 92 ? 2.369 -2.266 13.108 1.00 94.62 92 ILE A C 1
ATOM 740 O O . ILE A 1 92 ? 3.414 -2.897 13.257 1.00 94.62 92 ILE A O 1
ATOM 744 N N . SER A 1 93 ? 1.729 -2.194 11.948 1.00 94.69 93 SER A N 1
ATOM 745 C CA . SER A 1 93 ? 2.224 -2.748 10.694 1.00 94.69 93 SER A CA 1
ATOM 746 C C . SER A 1 93 ? 2.367 -1.635 9.667 1.00 94.69 93 SER A C 1
ATOM 748 O O . SER A 1 93 ? 1.446 -0.851 9.473 1.00 94.69 93 SER A O 1
ATOM 750 N N . LEU A 1 94 ? 3.525 -1.563 9.019 1.00 95.38 94 LEU A N 1
ATOM 751 C CA . LEU A 1 94 ? 3.809 -0.653 7.920 1.00 95.38 94 LEU A CA 1
ATOM 752 C C . LEU A 1 94 ? 4.275 -1.476 6.723 1.00 95.38 94 LEU A C 1
ATOM 754 O O . LEU A 1 94 ? 5.223 -2.248 6.826 1.00 95.38 94 LEU A O 1
ATOM 758 N N . GLN A 1 95 ? 3.652 -1.259 5.578 1.00 95.31 95 GLN A N 1
ATOM 759 C CA . GLN A 1 95 ? 4.087 -1.757 4.287 1.00 95.31 95 GLN A CA 1
ATOM 760 C C . GLN A 1 95 ? 4.260 -0.568 3.350 1.00 95.31 95 GLN A C 1
ATOM 762 O O . GLN A 1 95 ? 3.362 0.256 3.189 1.00 95.31 95 GLN A O 1
ATOM 767 N N . TYR A 1 96 ? 5.426 -0.492 2.729 1.00 95.06 96 TYR A N 1
ATOM 768 C CA . TYR A 1 96 ? 5.758 0.491 1.716 1.00 95.06 96 TYR A CA 1
ATOM 769 C C . TYR A 1 96 ? 6.420 -0.226 0.549 1.00 95.06 96 TYR A C 1
ATOM 771 O O . TYR A 1 96 ? 7.369 -0.989 0.733 1.00 95.06 96 TYR A O 1
ATOM 779 N N . GLU A 1 97 ? 5.919 0.018 -0.653 1.00 93.00 97 GLU A N 1
ATOM 780 C CA . GLU A 1 97 ? 6.439 -0.555 -1.887 1.00 93.00 97 GLU A CA 1
ATOM 781 C C . GLU A 1 97 ? 6.546 0.551 -2.936 1.00 93.00 97 GLU A C 1
ATOM 783 O O . GLU A 1 97 ? 5.573 1.256 -3.204 1.00 93.00 97 GLU A O 1
ATOM 788 N N . ASN A 1 98 ? 7.727 0.720 -3.525 1.00 92.69 98 ASN A N 1
ATOM 789 C CA . ASN A 1 98 ? 7.973 1.701 -4.575 1.00 92.69 98 ASN A CA 1
ATOM 790 C C . ASN A 1 98 ? 8.975 1.161 -5.600 1.00 92.69 98 ASN A C 1
ATOM 792 O O . ASN A 1 98 ? 10.027 0.638 -5.234 1.00 92.69 98 ASN A O 1
ATOM 796 N N . TYR A 1 99 ? 8.567 1.166 -6.864 1.00 91.44 99 TYR A N 1
ATOM 797 C CA . TYR A 1 99 ? 9.266 0.563 -7.992 1.00 91.44 99 TYR A CA 1
ATOM 798 C C . TYR A 1 99 ? 9.248 1.608 -9.106 1.00 91.44 99 TYR A C 1
ATOM 800 O O . TYR A 1 99 ? 8.226 2.261 -9.311 1.00 91.44 99 TYR A O 1
ATOM 808 N N . THR A 1 100 ? 10.339 1.753 -9.851 1.00 89.88 100 THR A N 1
ATOM 809 C CA . THR A 1 100 ? 10.332 2.597 -11.060 1.00 89.88 100 THR A CA 1
ATOM 810 C C . THR A 1 100 ? 9.537 1.964 -12.185 1.00 89.88 100 THR A C 1
ATOM 812 O O . THR A 1 100 ? 8.791 2.645 -12.876 1.00 89.88 100 THR A O 1
ATOM 815 N N . ASP A 1 101 ? 9.682 0.648 -12.348 1.00 88.94 101 ASP A N 1
ATOM 816 C CA . ASP A 1 101 ? 9.088 -0.106 -13.442 1.00 88.94 101 ASP A CA 1
ATOM 817 C C . ASP A 1 101 ? 8.445 -1.400 -12.931 1.00 88.94 101 ASP A C 1
ATOM 819 O O . ASP A 1 101 ? 8.981 -2.100 -12.064 1.00 88.94 101 ASP A O 1
ATOM 823 N N . ARG A 1 102 ? 7.298 -1.747 -13.514 1.00 88.94 102 ARG A N 1
ATOM 824 C CA . ARG A 1 102 ? 6.572 -2.993 -13.240 1.00 88.94 102 ARG A CA 1
ATOM 825 C C . ARG A 1 102 ? 7.332 -4.260 -13.622 1.00 88.94 102 ARG A C 1
ATOM 827 O O . ARG A 1 102 ? 7.018 -5.335 -13.103 1.00 88.94 102 ARG A O 1
ATOM 834 N N . LEU A 1 103 ? 8.297 -4.151 -14.533 1.00 87.62 103 LEU A N 1
ATOM 835 C CA . LEU A 1 103 ? 9.130 -5.246 -15.017 1.00 87.62 103 LEU A CA 1
ATOM 836 C C . LEU A 1 103 ? 10.389 -5.448 -14.169 1.00 87.62 103 LEU A C 1
ATOM 838 O O . LEU A 1 103 ? 11.132 -6.388 -14.438 1.00 87.62 103 LEU A O 1
ATOM 842 N N . PHE A 1 104 ? 10.624 -4.634 -13.130 1.00 85.81 104 PHE A N 1
ATOM 843 C CA . PHE A 1 104 ? 11.840 -4.724 -12.317 1.00 85.81 104 PHE A CA 1
ATOM 844 C C . PHE A 1 104 ? 12.114 -6.149 -11.820 1.00 85.81 104 PHE A C 1
ATOM 846 O O . PHE A 1 104 ? 13.172 -6.717 -12.086 1.00 85.81 104 PHE A O 1
ATOM 853 N N . ASP A 1 105 ? 11.148 -6.748 -11.121 1.00 80.75 105 ASP A N 1
ATOM 854 C CA . ASP A 1 105 ? 11.302 -8.094 -10.562 1.00 80.75 105 ASP A CA 1
ATOM 855 C C . ASP A 1 105 ? 11.335 -9.169 -11.657 1.00 80.75 105 ASP A C 1
ATOM 857 O O . ASP A 1 105 ? 12.017 -10.178 -11.495 1.00 80.75 105 ASP A O 1
ATOM 861 N N . TYR A 1 106 ? 10.657 -8.946 -12.785 1.00 81.94 106 TYR A N 1
ATOM 862 C CA . TYR A 1 106 ? 10.710 -9.847 -13.938 1.00 81.94 106 TYR A CA 1
ATOM 863 C C . TYR A 1 106 ? 12.124 -9.899 -14.541 1.00 81.94 106 TYR A C 1
ATOM 865 O O . TYR A 1 106 ? 12.656 -10.987 -14.764 1.00 81.94 106 TYR A O 1
ATOM 873 N N . GLU A 1 107 ? 12.766 -8.743 -14.724 1.00 77.69 107 GLU A N 1
ATOM 874 C CA . GLU A 1 107 ? 14.097 -8.654 -15.333 1.00 77.69 107 GLU A CA 1
ATOM 875 C C . GLU A 1 107 ? 15.242 -8.970 -14.362 1.00 77.69 107 GLU A C 1
ATOM 877 O O . GLU A 1 107 ? 16.223 -9.631 -14.731 1.00 77.69 107 GLU A O 1
ATOM 882 N N . TYR A 1 108 ? 15.129 -8.510 -13.112 1.00 76.00 108 TYR A N 1
ATOM 883 C CA . TYR A 1 108 ? 16.221 -8.507 -12.132 1.00 76.00 108 TYR A CA 1
ATOM 884 C C . TYR A 1 108 ? 15.958 -9.340 -10.878 1.00 76.00 108 TYR A C 1
ATOM 886 O O . TYR A 1 108 ? 16.913 -9.638 -10.159 1.00 76.00 108 TYR A O 1
ATOM 894 N N . GLY A 1 109 ? 14.718 -9.769 -10.624 1.00 63.09 109 GLY A N 1
ATOM 895 C CA . GLY A 1 109 ? 14.322 -10.421 -9.368 1.00 63.09 109 GLY A CA 1
ATOM 896 C C . GLY A 1 109 ? 15.066 -11.724 -9.057 1.00 63.09 109 GLY A C 1
ATOM 897 O O . GLY A 1 109 ? 15.169 -12.103 -7.898 1.00 63.09 109 GLY A O 1
ATOM 898 N N . ASN A 1 110 ? 15.660 -12.365 -10.068 1.00 58.78 110 ASN A N 1
ATOM 899 C CA . ASN A 1 110 ? 16.436 -13.603 -9.920 1.00 58.78 110 ASN A CA 1
ATOM 900 C C . ASN A 1 110 ? 17.959 -13.407 -10.014 1.00 58.78 110 ASN A C 1
ATOM 902 O O . ASN A 1 110 ? 18.707 -14.382 -9.951 1.00 58.78 110 ASN A O 1
ATOM 906 N N . ARG A 1 111 ? 18.446 -12.174 -10.220 1.00 56.00 111 ARG A N 1
ATOM 907 C CA . ARG A 1 111 ? 19.874 -11.913 -10.491 1.00 56.00 111 ARG A CA 1
ATOM 908 C C . ARG A 1 111 ? 20.701 -11.611 -9.234 1.00 56.00 111 ARG A C 1
ATOM 910 O O . ARG A 1 111 ? 21.924 -11.658 -9.313 1.00 56.00 111 ARG A O 1
ATOM 917 N N . TYR A 1 112 ? 20.057 -11.351 -8.092 1.00 50.62 112 TYR A N 1
ATOM 918 C CA . TYR A 1 112 ? 20.699 -10.840 -6.871 1.00 50.62 112 TYR A CA 1
ATOM 919 C C . TYR A 1 112 ? 20.467 -11.698 -5.614 1.00 50.62 112 TYR A C 1
ATOM 921 O O . TYR A 1 112 ? 20.268 -11.164 -4.527 1.00 50.62 112 TYR A O 1
ATOM 929 N N . GLU A 1 113 ? 20.569 -13.025 -5.706 1.00 47.78 113 GLU A N 1
ATOM 930 C CA . GLU A 1 113 ? 21.026 -13.772 -4.525 1.00 47.78 113 GLU A CA 1
ATOM 931 C C . GLU A 1 113 ? 22.560 -13.671 -4.479 1.00 47.78 113 GLU A C 1
ATOM 933 O O . GLU A 1 113 ? 23.225 -14.206 -5.374 1.00 47.78 113 GLU A O 1
ATOM 938 N N . PRO A 1 114 ? 23.160 -12.954 -3.505 1.00 45.31 114 PRO A N 1
ATOM 939 C CA . PRO A 1 114 ? 24.610 -12.863 -3.406 1.00 45.31 114 PRO A CA 1
ATOM 940 C C . PRO A 1 114 ? 25.201 -14.270 -3.278 1.00 45.31 114 PRO A C 1
ATOM 942 O O . PRO A 1 114 ? 24.846 -15.029 -2.374 1.00 45.31 114 PRO A O 1
ATOM 945 N N . ALA A 1 115 ? 26.137 -14.595 -4.174 1.00 47.12 115 ALA A N 1
ATOM 946 C CA . ALA A 1 115 ? 26.778 -15.906 -4.322 1.00 47.12 115 ALA A CA 1
ATOM 947 C C . ALA A 1 115 ? 27.539 -16.409 -3.073 1.00 47.12 115 ALA A C 1
ATOM 949 O O . ALA A 1 115 ? 28.083 -17.508 -3.084 1.00 47.12 115 ALA A O 1
ATOM 950 N N . ASN A 1 116 ? 27.574 -15.623 -1.992 1.00 47.38 116 ASN A N 1
ATOM 951 C CA . ASN A 1 116 ? 28.386 -15.873 -0.802 1.00 47.38 116 ASN A CA 1
ATOM 952 C C . ASN A 1 116 ? 27.585 -16.411 0.396 1.00 47.38 116 ASN A C 1
ATOM 954 O O . ASN A 1 116 ? 28.102 -16.440 1.510 1.00 47.38 116 ASN A O 1
ATOM 958 N N . THR A 1 117 ? 26.331 -16.830 0.213 1.00 47.84 117 THR A N 1
ATOM 959 C CA . THR A 1 117 ? 25.600 -17.542 1.273 1.00 47.84 117 THR A CA 1
ATOM 960 C C . THR A 1 117 ? 25.716 -19.051 1.061 1.00 47.84 117 THR A C 1
ATOM 962 O O . THR A 1 117 ? 25.476 -19.549 -0.039 1.00 47.84 117 THR A O 1
ATOM 965 N N . LEU A 1 118 ? 26.077 -19.796 2.117 1.00 48.00 118 LEU A N 1
ATOM 966 C CA . LEU A 1 118 ? 26.278 -21.259 2.104 1.00 48.00 118 LEU A CA 1
ATOM 967 C C . LEU A 1 118 ? 25.057 -22.027 1.549 1.00 48.00 118 LEU A C 1
ATOM 969 O O . LEU A 1 118 ? 25.179 -23.136 1.043 1.00 48.00 118 LEU A O 1
ATOM 973 N N . GLN A 1 119 ? 23.878 -21.406 1.614 1.00 44.69 119 GLN A N 1
ATOM 974 C CA . GLN A 1 119 ? 22.600 -21.921 1.126 1.00 44.69 119 GLN A CA 1
ATOM 975 C C . GLN A 1 119 ? 22.491 -21.939 -0.413 1.00 44.69 119 GLN A C 1
ATOM 977 O O . GLN A 1 119 ? 21.784 -22.780 -0.971 1.00 44.69 119 GLN A O 1
ATOM 982 N N . SER A 1 120 ? 23.235 -21.063 -1.100 1.00 47.38 120 SER A N 1
ATOM 983 C CA . SER A 1 120 ? 23.264 -20.959 -2.568 1.00 47.38 120 SER A CA 1
ATOM 984 C C . SER A 1 120 ? 24.061 -22.077 -3.262 1.00 47.38 120 SER A C 1
ATOM 986 O O . SER A 1 120 ? 23.921 -22.264 -4.467 1.00 47.38 120 SER A O 1
ATOM 988 N N . LEU A 1 121 ? 24.859 -22.853 -2.511 1.00 50.25 121 LEU A N 1
ATOM 989 C CA . LEU A 1 121 ? 25.622 -24.006 -3.018 1.00 50.25 121 LEU A CA 1
ATOM 990 C C . LEU A 1 121 ? 24.776 -25.283 -3.156 1.00 50.25 121 LEU A C 1
ATOM 992 O O . LEU A 1 121 ? 25.132 -26.168 -3.927 1.00 50.25 121 LEU A O 1
ATOM 996 N N . TYR A 1 122 ? 23.669 -25.385 -2.412 1.00 43.69 122 TYR A N 1
ATOM 997 C CA . TYR A 1 122 ? 22.900 -26.631 -2.271 1.00 43.69 122 TYR A CA 1
ATOM 998 C C . TYR A 1 122 ? 21.466 -26.547 -2.797 1.00 43.69 122 TYR A C 1
ATOM 1000 O O . TYR A 1 122 ? 20.745 -27.543 -2.781 1.00 43.69 122 TYR A O 1
ATOM 1008 N N . THR A 1 123 ? 21.030 -25.380 -3.270 1.00 46.84 123 THR A N 1
ATOM 1009 C CA . THR A 1 123 ? 19.700 -25.207 -3.857 1.00 46.84 123 THR A CA 1
ATOM 1010 C C . THR A 1 123 ? 19.834 -25.009 -5.360 1.00 46.84 123 THR A C 1
ATOM 1012 O O . THR A 1 123 ? 20.446 -24.055 -5.833 1.00 46.84 123 THR A O 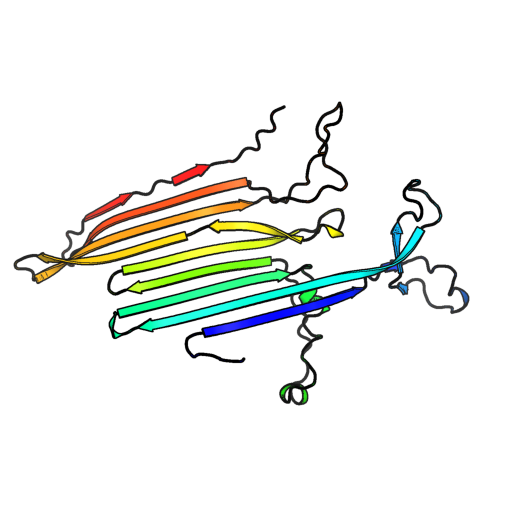1
ATOM 1015 N N . ALA A 1 124 ? 19.274 -25.941 -6.138 1.00 43.28 124 ALA A N 1
ATOM 1016 C CA . ALA A 1 124 ? 19.101 -25.738 -7.568 1.00 43.28 124 ALA A CA 1
ATOM 1017 C C . ALA A 1 124 ? 18.340 -24.419 -7.761 1.00 43.28 124 ALA A C 1
ATOM 1019 O O . ALA A 1 124 ? 17.220 -24.278 -7.261 1.00 43.28 124 ALA A O 1
ATOM 1020 N N . ARG A 1 125 ? 18.975 -23.451 -8.437 1.00 50.00 125 ARG A N 1
ATOM 1021 C CA . ARG A 1 125 ? 18.401 -22.145 -8.783 1.00 50.00 125 ARG A CA 1
ATOM 1022 C C . ARG A 1 125 ? 17.166 -22.367 -9.647 1.00 50.00 125 ARG A C 1
ATOM 1024 O O . ARG A 1 125 ? 17.244 -22.384 -10.872 1.00 50.00 125 ARG A O 1
ATOM 1031 N N . ASN A 1 126 ? 16.020 -22.580 -9.016 1.00 43.56 126 ASN A N 1
ATOM 1032 C CA . ASN A 1 126 ? 14.760 -22.615 -9.726 1.00 43.56 126 ASN A CA 1
ATOM 1033 C C . ASN A 1 126 ? 14.485 -21.194 -10.201 1.00 43.56 126 ASN A C 1
ATOM 1035 O O . ASN A 1 126 ? 14.124 -20.325 -9.411 1.00 43.56 126 ASN A O 1
ATOM 1039 N N . VAL A 1 127 ? 14.686 -20.998 -11.503 1.00 45.50 127 VAL A N 1
ATOM 1040 C CA . VAL A 1 127 ? 14.321 -19.837 -12.315 1.00 45.50 127 VAL A CA 1
ATOM 1041 C C . VAL A 1 127 ? 12.803 -19.649 -12.238 1.00 45.50 127 VAL A C 1
ATOM 1043 O O . VAL A 1 127 ? 12.061 -19.943 -13.169 1.00 45.50 127 VAL A O 1
ATOM 1046 N N . ARG A 1 128 ? 12.293 -19.226 -11.082 1.00 47.91 128 ARG A N 1
ATOM 1047 C CA . ARG A 1 128 ? 10.906 -18.797 -10.950 1.00 47.91 128 ARG A CA 1
ATOM 1048 C C . ARG A 1 128 ? 10.867 -17.407 -11.554 1.00 47.91 128 ARG A C 1
ATOM 1050 O O . ARG A 1 128 ? 11.347 -16.470 -10.931 1.00 47.91 128 ARG A O 1
ATOM 1057 N N . MET A 1 129 ? 10.412 -17.304 -12.802 1.00 52.59 129 MET A N 1
ATOM 1058 C CA . MET A 1 129 ? 10.205 -16.029 -13.498 1.00 52.59 129 MET A CA 1
ATOM 1059 C C . MET A 1 129 ? 9.633 -15.004 -12.515 1.00 52.59 129 MET A C 1
ATOM 1061 O O . MET A 1 129 ? 8.626 -15.282 -11.859 1.00 52.59 129 MET A O 1
ATOM 1065 N N . GLY A 1 130 ? 10.313 -13.867 -12.347 1.00 60.91 130 GLY A N 1
ATOM 1066 C CA . GLY A 1 130 ? 9.810 -12.819 -11.470 1.00 60.91 130 GLY A CA 1
ATOM 1067 C C . GLY A 1 130 ? 8.441 -12.366 -11.967 1.00 60.91 130 GLY A C 1
ATOM 1068 O O . GLY A 1 130 ? 8.220 -12.246 -13.169 1.00 60.91 130 GLY A O 1
ATOM 1069 N N . PHE A 1 131 ? 7.486 -12.169 -11.065 1.00 72.12 131 PHE A N 1
ATOM 1070 C CA . PHE A 1 131 ? 6.154 -11.735 -11.472 1.00 72.12 131 PHE A CA 1
ATOM 1071 C C . PHE A 1 131 ? 6.186 -10.259 -11.871 1.00 72.12 131 PHE A C 1
ATOM 1073 O O . PHE A 1 131 ? 6.745 -9.432 -11.151 1.00 72.12 131 PHE A O 1
ATOM 1080 N N . ILE A 1 132 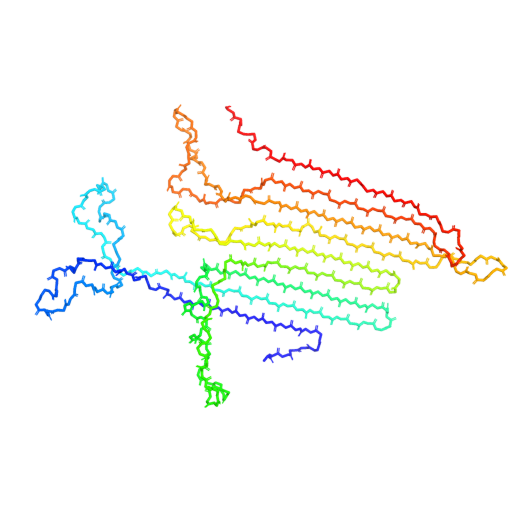? 5.540 -9.923 -12.989 1.00 83.56 132 ILE A N 1
ATOM 1081 C CA . ILE A 1 132 ? 5.285 -8.528 -13.360 1.00 83.56 132 ILE A CA 1
ATOM 1082 C C . ILE A 1 132 ? 4.375 -7.920 -12.292 1.00 83.56 132 ILE A C 1
ATOM 1084 O O . ILE A 1 132 ? 3.249 -8.382 -12.085 1.00 83.56 132 ILE A O 1
ATOM 1088 N N . ARG A 1 133 ? 4.849 -6.873 -11.616 1.00 85.81 133 ARG A N 1
ATOM 1089 C CA . ARG A 1 133 ? 4.109 -6.212 -10.538 1.00 85.81 133 ARG A CA 1
ATOM 1090 C C . ARG A 1 133 ? 3.411 -4.969 -11.059 1.00 85.81 133 ARG A C 1
ATOM 1092 O O . ARG A 1 133 ? 3.929 -3.866 -10.971 1.00 85.81 133 ARG A O 1
ATOM 1099 N N . ASN A 1 134 ? 2.201 -5.136 -11.583 1.00 90.25 134 ASN A N 1
ATOM 1100 C CA . ASN A 1 134 ? 1.398 -3.991 -12.028 1.00 90.25 134 ASN A CA 1
ATOM 1101 C C . ASN A 1 134 ? 0.843 -3.160 -10.862 1.00 90.25 134 ASN A C 1
ATOM 1103 O O . ASN A 1 134 ? 0.476 -2.010 -11.071 1.00 90.25 134 ASN A O 1
ATOM 1107 N N . THR A 1 135 ? 0.781 -3.721 -9.654 1.00 92.88 135 THR A N 1
ATOM 1108 C CA . THR A 1 135 ? 0.200 -3.070 -8.475 1.00 92.88 135 THR A CA 1
ATOM 1109 C C . THR A 1 135 ? 1.207 -2.975 -7.341 1.00 92.88 135 THR A C 1
ATOM 1111 O O . THR A 1 135 ? 1.908 -3.954 -7.072 1.00 92.88 135 THR A O 1
ATOM 1114 N N . LEU A 1 136 ? 1.219 -1.841 -6.643 1.00 93.88 136 LEU A N 1
ATOM 1115 C CA . LEU A 1 136 ? 1.952 -1.643 -5.391 1.00 93.88 136 LEU A CA 1
ATOM 1116 C C . LEU A 1 136 ? 0.993 -1.197 -4.295 1.00 93.88 136 LEU A C 1
ATOM 1118 O O . LEU A 1 136 ? -0.062 -0.619 -4.568 1.00 93.88 136 LEU A O 1
ATOM 1122 N N . GLU A 1 137 ? 1.376 -1.449 -3.051 1.00 94.44 137 GLU A N 1
ATOM 1123 C CA . GLU A 1 137 ? 0.548 -1.121 -1.899 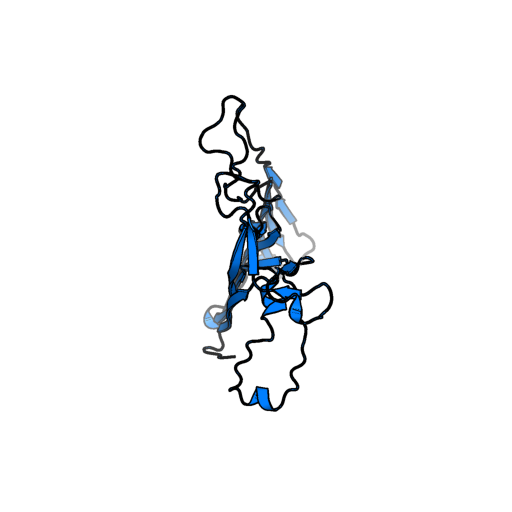1.00 94.44 137 GLU A CA 1
ATOM 1124 C C . GLU A 1 137 ? 1.356 -0.396 -0.827 1.00 94.44 137 GLU A C 1
ATOM 1126 O O . GLU A 1 137 ? 2.429 -0.847 -0.416 1.00 94.44 137 GLU A O 1
ATOM 1131 N N . TRP A 1 138 ? 0.812 0.725 -0.355 1.00 95.81 138 TRP A N 1
ATOM 1132 C CA . TRP A 1 138 ? 1.234 1.354 0.891 1.00 95.81 138 TRP A CA 1
ATOM 1133 C C . TRP A 1 138 ? 0.157 1.110 1.927 1.00 95.81 138 TRP A C 1
ATOM 1135 O O . TRP A 1 138 ? -1.022 1.357 1.673 1.00 95.81 138 TRP A O 1
ATOM 1145 N N . LYS A 1 139 ? 0.548 0.625 3.095 1.00 96.25 139 LYS A N 1
ATOM 1146 C CA . LYS A 1 139 ? -0.395 0.250 4.135 1.00 96.25 139 LYS A CA 1
ATOM 1147 C C . LYS A 1 139 ? 0.186 0.540 5.506 1.00 96.25 139 LYS A C 1
ATOM 1149 O O . LYS A 1 139 ? 1.351 0.260 5.765 1.00 96.25 139 LYS A O 1
ATOM 1154 N N . LEU A 1 140 ? -0.631 1.120 6.367 1.00 96.25 140 LEU A N 1
ATOM 1155 C CA . LEU A 1 140 ? -0.314 1.378 7.760 1.00 96.25 140 LEU A CA 1
ATOM 1156 C C . LEU A 1 140 ? -1.501 0.903 8.587 1.00 96.25 140 LEU A C 1
ATOM 1158 O O . LEU A 1 140 ? -2.582 1.466 8.464 1.00 96.25 140 LEU A O 1
ATOM 1162 N N . ASP A 1 141 ? -1.289 -0.090 9.439 1.00 95.50 141 ASP A N 1
ATOM 1163 C CA . ASP A 1 141 ? -2.285 -0.525 10.410 1.00 95.50 141 ASP A CA 1
ATOM 1164 C C . ASP A 1 141 ? -1.752 -0.322 11.818 1.00 95.50 141 ASP A C 1
ATOM 1166 O O . ASP A 1 141 ? -0.628 -0.702 12.148 1.00 95.50 141 ASP A O 1
ATOM 1170 N N . TYR A 1 142 ? -2.598 0.219 12.673 1.00 95.94 142 TYR A N 1
ATOM 1171 C CA . TYR A 1 142 ? -2.405 0.305 14.101 1.00 95.94 142 TYR A CA 1
ATOM 1172 C C . TYR A 1 142 ? -3.596 -0.347 14.784 1.00 95.94 142 TYR A C 1
ATOM 1174 O O . TYR A 1 142 ? -4.746 -0.004 14.527 1.00 95.94 142 TYR A O 1
ATOM 1182 N N . THR A 1 143 ? -3.323 -1.275 15.687 1.00 95.62 143 THR A N 1
ATOM 1183 C CA . THR A 1 143 ? -4.348 -1.894 16.525 1.00 95.62 143 THR A CA 1
ATOM 1184 C C . THR A 1 143 ? -3.903 -1.831 17.972 1.00 95.62 143 THR A C 1
ATOM 1186 O O . THR A 1 143 ? -2.762 -2.176 18.286 1.00 95.62 143 THR A O 1
ATOM 1189 N N . GLU A 1 144 ? -4.797 -1.399 18.847 1.00 94.94 144 GLU A N 1
ATOM 1190 C CA . GLU A 1 144 ? -4.604 -1.378 20.289 1.00 94.94 144 GLU A CA 1
ATOM 1191 C C . GLU A 1 144 ? -5.838 -1.952 20.967 1.00 94.94 144 GLU A C 1
ATOM 1193 O O . GLU A 1 144 ? -6.955 -1.503 20.728 1.00 94.94 144 GLU A O 1
ATOM 1198 N N . ASN A 1 145 ? -5.621 -2.926 21.841 1.00 93.75 145 ASN A N 1
ATOM 1199 C CA . ASN A 1 145 ? -6.633 -3.427 22.757 1.00 93.75 145 ASN A CA 1
ATOM 1200 C C . ASN A 1 145 ? -6.174 -3.107 24.175 1.00 93.75 145 ASN A C 1
ATOM 1202 O O . ASN A 1 145 ? -5.030 -3.412 24.522 1.00 93.75 145 ASN A O 1
ATOM 1206 N N . ARG A 1 146 ? -7.047 -2.480 24.963 1.00 92.50 146 ARG A N 1
ATOM 1207 C CA . ARG A 1 146 ? -6.819 -2.120 26.362 1.00 92.50 146 ARG A CA 1
ATOM 1208 C C . ARG A 1 146 ? -8.063 -2.461 27.177 1.00 92.50 146 ARG A C 1
ATOM 1210 O O . ARG A 1 146 ? -9.009 -1.672 27.188 1.00 92.50 146 ARG A O 1
ATOM 1217 N N . GLY A 1 147 ? -8.056 -3.612 27.846 1.00 89.38 147 GLY A N 1
ATOM 1218 C CA . GLY A 1 147 ? -9.257 -4.157 28.485 1.00 89.38 147 GLY A CA 1
ATOM 1219 C C . GLY A 1 147 ? -10.430 -4.227 27.499 1.00 89.38 147 GLY A C 1
ATOM 1220 O O . GLY A 1 147 ? -10.308 -4.810 26.422 1.00 89.38 147 GLY A O 1
ATOM 1221 N N . ASP A 1 148 ? -11.534 -3.555 27.832 1.00 89.50 148 ASP A N 1
ATOM 1222 C CA . ASP A 1 148 ? -12.770 -3.530 27.032 1.00 89.50 148 ASP A CA 1
ATOM 1223 C C . ASP A 1 148 ? -12.726 -2.596 25.804 1.00 89.50 148 ASP A C 1
ATOM 1225 O O . ASP A 1 148 ? -13.646 -2.606 24.978 1.00 89.50 148 ASP A O 1
ATOM 1229 N N . LEU A 1 149 ? -11.676 -1.774 25.675 1.00 92.69 149 LEU A N 1
ATOM 1230 C CA . LEU A 1 149 ? -11.494 -0.829 24.574 1.00 92.69 149 LEU A CA 1
ATOM 1231 C C . LEU A 1 149 ? -10.632 -1.443 23.465 1.00 92.69 149 LEU A C 1
ATOM 1233 O O . LEU A 1 149 ? -9.492 -1.845 23.694 1.00 92.69 149 LEU A O 1
ATOM 1237 N N . SER A 1 150 ? -11.143 -1.422 22.238 1.00 95.00 150 SER A N 1
ATOM 1238 C CA . SER A 1 150 ? -10.427 -1.792 21.020 1.00 95.00 150 SER A CA 1
ATOM 1239 C C . SER A 1 150 ? -10.399 -0.613 20.052 1.00 95.00 150 SER A C 1
ATOM 1241 O O . SER A 1 150 ? -11.439 -0.050 19.706 1.00 95.00 150 SER A O 1
ATOM 1243 N N . ILE A 1 151 ? -9.201 -0.230 19.620 1.00 95.56 151 ILE A N 1
ATOM 1244 C CA . ILE A 1 151 ? -8.953 0.824 18.640 1.00 95.56 151 ILE A CA 1
ATOM 1245 C C . ILE A 1 151 ? -8.216 0.201 17.459 1.00 95.56 151 ILE A C 1
ATOM 1247 O O . ILE A 1 151 ? -7.165 -0.417 17.620 1.00 95.56 151 ILE A O 1
ATOM 1251 N N . ASN A 1 152 ? -8.743 0.402 16.259 1.00 96.19 152 ASN A N 1
ATOM 1252 C CA . ASN A 1 152 ? -8.104 0.036 15.005 1.00 96.19 152 ASN A CA 1
ATOM 1253 C C . ASN A 1 152 ? -8.037 1.273 14.109 1.00 96.19 152 ASN A C 1
ATOM 1255 O O . ASN A 1 152 ? -9.054 1.919 13.864 1.00 96.19 152 ASN A O 1
ATOM 1259 N N . ILE A 1 153 ? -6.841 1.617 13.650 1.00 96.06 153 ILE A N 1
ATOM 1260 C CA . ILE A 1 153 ? -6.597 2.678 12.682 1.00 96.06 153 ILE A CA 1
ATOM 1261 C C . ILE A 1 153 ? -5.884 2.041 11.497 1.00 96.06 153 ILE A C 1
ATOM 1263 O O . ILE A 1 153 ? -4.807 1.480 11.652 1.00 96.06 153 ILE A O 1
ATOM 1267 N N . GLY A 1 154 ? -6.474 2.151 10.317 1.00 95.62 154 GLY A N 1
ATOM 1268 C CA . GLY A 1 154 ? -5.933 1.620 9.074 1.00 95.62 154 GLY A CA 1
ATOM 1269 C C . GLY A 1 154 ? -5.792 2.721 8.036 1.00 95.62 154 GLY A C 1
ATOM 1270 O O . GLY A 1 154 ? -6.614 3.631 7.949 1.00 95.62 154 GLY A O 1
ATOM 1271 N N . MET A 1 155 ? -4.745 2.650 7.233 1.00 96.94 155 MET A N 1
ATOM 1272 C CA . MET A 1 155 ? -4.570 3.467 6.043 1.00 96.94 155 MET A CA 1
ATOM 1273 C C . MET A 1 155 ? -4.040 2.581 4.934 1.00 96.94 155 MET A C 1
ATOM 1275 O O . MET A 1 155 ? -3.150 1.759 5.155 1.00 96.94 155 MET A O 1
ATOM 1279 N N . LYS A 1 156 ? -4.572 2.756 3.731 1.00 96.75 156 LYS A N 1
ATOM 1280 C CA . LYS A 1 156 ? -4.174 1.970 2.569 1.00 96.75 156 LYS A CA 1
ATOM 1281 C C . LYS A 1 156 ? -4.166 2.842 1.325 1.00 96.75 156 LYS A C 1
ATOM 1283 O O . LYS A 1 156 ? -5.121 3.573 1.098 1.00 96.75 156 LYS A O 1
ATOM 1288 N N . ARG A 1 157 ? -3.130 2.734 0.503 1.00 96.19 157 ARG A N 1
ATOM 1289 C CA . ARG A 1 157 ? -3.036 3.342 -0.825 1.00 96.19 157 ARG A CA 1
ATOM 1290 C C . ARG A 1 157 ? -2.645 2.266 -1.825 1.00 96.19 157 ARG A C 1
ATOM 1292 O O . ARG A 1 157 ? -1.587 1.653 -1.696 1.00 96.19 157 ARG A O 1
ATOM 1299 N N . ASN A 1 158 ? -3.513 2.033 -2.805 1.00 95.50 158 ASN A N 1
ATOM 1300 C CA . ASN A 1 158 ? -3.267 1.094 -3.895 1.00 95.50 158 ASN A CA 1
ATOM 1301 C C . ASN A 1 158 ? -2.801 1.862 -5.127 1.00 95.50 158 ASN A C 1
ATOM 1303 O O . ASN A 1 158 ? -3.515 2.733 -5.628 1.00 95.50 158 ASN A O 1
ATOM 1307 N N . LEU A 1 159 ? -1.636 1.499 -5.642 1.00 95.31 159 LEU A N 1
ATOM 1308 C CA . LEU A 1 159 ? -1.037 2.094 -6.827 1.00 95.31 159 LEU A CA 1
ATOM 1309 C C . LEU A 1 159 ? -1.096 1.101 -7.992 1.00 95.31 159 LEU A C 1
ATOM 1311 O O . LEU A 1 159 ? -0.864 -0.093 -7.798 1.00 95.31 159 LEU A O 1
ATOM 1315 N N . LEU A 1 160 ? -1.360 1.591 -9.200 1.00 94.94 160 LEU A N 1
ATOM 1316 C CA . LEU A 1 160 ? -1.351 0.825 -10.446 1.00 94.94 160 LEU A CA 1
ATOM 1317 C C . LEU A 1 160 ? -0.361 1.457 -11.425 1.00 94.94 160 LEU A C 1
ATOM 1319 O O . LEU A 1 160 ? -0.280 2.679 -11.521 1.00 94.94 160 LEU A O 1
ATOM 1323 N N . TYR A 1 161 ? 0.380 0.628 -12.152 1.00 94.19 161 TYR A N 1
ATOM 1324 C CA . TYR A 1 161 ? 1.294 1.087 -13.190 1.00 94.19 161 TYR A CA 1
ATOM 1325 C C . TYR A 1 161 ? 0.530 1.517 -14.449 1.00 94.19 161 TYR A C 1
ATOM 1327 O O . TYR A 1 161 ? -0.188 0.712 -15.047 1.00 94.19 161 TYR A O 1
ATOM 1335 N N . TYR A 1 162 ? 0.725 2.761 -14.879 1.00 91.44 162 TYR A N 1
ATOM 1336 C CA . TYR A 1 162 ? 0.191 3.301 -16.125 1.00 91.44 162 TYR A CA 1
ATOM 1337 C C . TYR A 1 162 ? 1.303 3.430 -17.160 1.00 91.44 162 TYR A C 1
ATOM 1339 O O . TYR A 1 162 ? 2.339 4.035 -16.896 1.00 91.44 162 TYR A O 1
ATOM 1347 N N . ILE A 1 163 ? 1.051 2.886 -18.352 1.00 88.56 163 ILE A N 1
ATOM 1348 C CA . ILE A 1 163 ? 1.893 3.100 -19.529 1.00 88.56 163 ILE A CA 1
ATOM 1349 C C . ILE A 1 163 ? 1.429 4.403 -20.171 1.00 88.56 163 ILE A C 1
ATOM 1351 O O . ILE A 1 163 ? 0.303 4.485 -20.667 1.00 88.56 163 ILE A O 1
ATOM 1355 N N . LEU A 1 164 ? 2.278 5.420 -20.118 1.00 84.56 164 LEU A N 1
ATOM 1356 C CA . LEU A 1 164 ? 1.965 6.771 -20.560 1.00 84.56 164 LEU A CA 1
ATOM 1357 C C . LEU A 1 164 ? 2.799 7.142 -21.785 1.00 84.56 164 LEU A C 1
ATOM 1359 O O . LEU A 1 164 ? 3.760 6.463 -22.143 1.00 84.56 164 LEU A O 1
ATOM 1363 N N . ASN A 1 165 ? 2.385 8.208 -22.465 1.00 74.81 165 ASN A N 1
ATOM 1364 C CA . ASN A 1 165 ? 3.125 8.777 -23.583 1.00 74.81 165 ASN A CA 1
ATOM 1365 C C . ASN A 1 165 ? 3.547 10.209 -23.210 1.00 74.81 165 ASN A C 1
ATOM 1367 O O . ASN A 1 165 ? 2.664 11.027 -22.915 1.00 74.81 165 ASN A O 1
ATOM 1371 N N . PRO A 1 166 ? 4.849 10.539 -23.195 1.00 71.25 166 PRO A N 1
ATOM 1372 C CA . PRO A 1 166 ? 6.003 9.684 -23.517 1.00 71.25 166 PRO A CA 1
ATOM 1373 C C . PRO A 1 166 ? 6.292 8.595 -22.460 1.00 71.25 166 PRO A C 1
ATOM 1375 O O . PRO A 1 166 ? 5.836 8.682 -21.320 1.00 71.25 166 PRO A O 1
ATOM 1378 N N . ALA A 1 167 ? 6.973 7.521 -22.886 1.00 71.25 167 ALA A N 1
ATOM 1379 C CA . ALA A 1 167 ? 7.117 6.273 -22.120 1.00 71.25 167 ALA A CA 1
ATOM 1380 C C . ALA A 1 167 ? 7.911 6.432 -20.815 1.00 71.25 167 ALA A C 1
ATOM 1382 O O . ALA A 1 167 ? 7.608 5.746 -19.844 1.00 71.25 167 ALA A O 1
ATOM 1383 N N . ASP A 1 168 ? 8.856 7.368 -20.783 1.00 75.19 168 ASP A N 1
ATOM 1384 C CA . ASP A 1 168 ? 9.651 7.787 -19.620 1.00 75.19 168 ASP A CA 1
ATOM 1385 C C . ASP A 1 168 ? 8.807 8.397 -18.488 1.00 75.19 168 ASP A C 1
ATOM 1387 O O . ASP A 1 168 ? 9.274 8.524 -17.360 1.00 75.19 168 ASP A O 1
ATOM 1391 N N . LYS A 1 169 ? 7.549 8.757 -18.769 1.00 81.81 169 LYS A N 1
ATOM 1392 C CA . LYS A 1 169 ? 6.587 9.226 -17.762 1.00 81.81 169 LYS A CA 1
ATOM 1393 C C . LYS A 1 169 ? 5.689 8.121 -17.214 1.00 81.81 169 LYS A C 1
ATOM 1395 O O . LYS A 1 169 ? 4.844 8.401 -16.364 1.00 81.81 169 LYS A O 1
ATOM 1400 N N . SER A 1 170 ? 5.827 6.890 -17.709 1.00 87.06 170 SER A N 1
ATOM 1401 C CA . SER A 1 170 ? 5.087 5.737 -17.190 1.00 87.06 170 SER A CA 1
ATOM 1402 C C . SER A 1 170 ? 5.473 5.475 -15.738 1.00 87.06 170 SER A C 1
ATOM 1404 O O . SER A 1 170 ? 6.627 5.630 -15.348 1.00 87.06 170 SER A O 1
ATOM 1406 N N . GLY A 1 171 ? 4.509 5.078 -14.916 1.00 91.44 171 GLY A N 1
ATOM 1407 C CA . GLY A 1 171 ? 4.760 4.932 -13.488 1.00 91.44 171 GLY A CA 1
ATOM 1408 C C . GLY A 1 171 ? 3.534 4.519 -12.698 1.00 91.44 171 GLY A C 1
ATOM 1409 O O . GLY A 1 171 ? 2.454 4.290 -13.245 1.00 91.44 171 GLY A O 1
ATOM 1410 N N . TYR A 1 172 ? 3.712 4.408 -11.388 1.00 94.12 172 TYR A N 1
ATOM 1411 C CA . TYR A 1 172 ? 2.661 4.007 -10.463 1.00 94.12 172 TYR A CA 1
ATOM 1412 C C . TYR A 1 172 ? 1.833 5.206 -10.002 1.00 94.12 172 TYR A C 1
ATOM 1414 O O . TYR A 1 172 ? 2.356 6.115 -9.363 1.00 94.12 172 TYR A O 1
ATOM 1422 N N . PHE A 1 173 ? 0.527 5.168 -10.265 1.00 94.50 173 PHE A N 1
ATOM 1423 C CA . PHE A 1 173 ? -0.432 6.182 -9.822 1.00 94.50 173 PHE A CA 1
ATOM 1424 C C . PHE A 1 173 ? -1.488 5.561 -8.903 1.00 94.50 173 PHE A C 1
ATOM 1426 O O . PHE A 1 173 ? -1.838 4.388 -9.079 1.00 94.50 173 PHE A O 1
ATOM 1433 N N . PRO A 1 174 ? -2.007 6.308 -7.914 1.00 94.50 174 PRO A N 1
ATOM 1434 C CA . PRO A 1 174 ? -3.032 5.794 -7.018 1.00 94.50 174 PRO A CA 1
ATOM 1435 C C . PRO A 1 174 ? -4.319 5.487 -7.780 1.00 94.50 174 PRO A C 1
ATOM 1437 O O . PRO A 1 174 ? -4.664 6.149 -8.753 1.00 94.50 174 PRO A O 1
ATOM 1440 N N . THR A 1 175 ? -5.026 4.461 -7.318 1.00 93.12 175 THR A N 1
ATOM 1441 C CA . THR A 1 175 ? -6.342 4.047 -7.832 1.00 93.12 175 THR A CA 1
ATOM 1442 C C . THR A 1 175 ? -7.404 4.193 -6.755 1.00 93.12 175 THR A C 1
ATOM 1444 O O . THR A 1 175 ? -8.463 4.777 -6.981 1.00 93.12 175 THR A O 1
ATOM 1447 N N . VAL A 1 176 ? -7.102 3.695 -5.557 1.00 94.44 176 VAL A N 1
ATOM 1448 C CA . VAL A 1 176 ? -7.970 3.783 -4.389 1.00 94.44 176 VAL A CA 1
ATOM 1449 C C . VAL A 1 176 ? -7.118 3.997 -3.154 1.00 94.44 176 VAL A C 1
ATOM 1451 O O . VAL A 1 176 ? -6.201 3.220 -2.877 1.00 94.44 176 VAL A O 1
ATOM 1454 N N . ASP A 1 177 ? -7.511 5.003 -2.390 1.00 94.94 177 ASP A N 1
ATOM 1455 C CA . ASP A 1 177 ? -6.988 5.294 -1.072 1.00 94.94 177 ASP A CA 1
ATOM 1456 C C . ASP A 1 177 ? -8.070 5.096 -0.008 1.00 94.94 177 ASP A C 1
ATOM 1458 O O . ASP A 1 177 ? -9.249 5.380 -0.212 1.00 94.94 177 ASP A O 1
ATOM 1462 N N . THR A 1 178 ? -7.646 4.632 1.157 1.00 92.88 178 THR A N 1
ATOM 1463 C CA . THR A 1 178 ? -8.425 4.472 2.381 1.00 92.88 178 THR A CA 1
ATOM 1464 C C . THR A 1 178 ? -7.708 5.266 3.473 1.00 92.88 178 THR A C 1
ATOM 1466 O O . THR A 1 178 ? -6.630 4.852 3.900 1.00 92.88 178 THR A O 1
ATOM 1469 N N . ILE A 1 179 ? -8.215 6.451 3.850 1.00 87.31 179 ILE A N 1
ATOM 1470 C CA . ILE A 1 179 ? -7.436 7.441 4.627 1.00 87.31 179 ILE A CA 1
ATOM 1471 C C . ILE A 1 179 ? -8.259 8.233 5.656 1.00 87.31 179 ILE A C 1
ATOM 1473 O O . ILE A 1 179 ? -8.960 9.164 5.273 1.00 87.31 179 ILE A O 1
ATOM 1477 N N . PRO A 1 180 ? -7.957 8.085 6.954 1.00 87.69 180 PRO A N 1
ATOM 1478 C CA . PRO A 1 180 ? -7.781 6.823 7.658 1.00 87.69 180 PRO A CA 1
ATOM 1479 C C . PRO A 1 180 ? -9.136 6.129 7.870 1.00 87.69 180 PRO A C 1
ATOM 1481 O O . PRO A 1 180 ? -10.177 6.777 7.950 1.00 87.69 180 PRO A O 1
ATOM 1484 N N . THR A 1 181 ? -9.126 4.806 8.000 1.00 92.94 181 THR A N 1
ATOM 1485 C CA . THR A 1 181 ? -10.222 4.073 8.639 1.00 92.94 181 THR A CA 1
ATOM 1486 C C . THR A 1 181 ? -9.972 4.024 10.129 1.00 92.94 181 THR A C 1
ATOM 1488 O O . THR A 1 181 ? -8.917 3.551 10.543 1.00 92.94 181 THR A O 1
ATOM 1491 N N . THR A 1 182 ? -10.924 4.462 10.939 1.00 94.50 182 THR A N 1
ATOM 1492 C CA . THR A 1 182 ? -10.853 4.349 12.394 1.00 94.50 182 THR A CA 1
ATOM 1493 C C . THR A 1 182 ? -12.031 3.526 12.886 1.00 94.50 182 THR A C 1
ATOM 1495 O O . THR A 1 182 ? -13.176 3.757 12.517 1.00 94.50 182 THR A O 1
ATOM 1498 N N . THR A 1 183 ? -11.752 2.510 13.690 1.00 95.06 183 THR A N 1
ATOM 1499 C CA . THR A 1 183 ? -12.766 1.719 14.382 1.00 95.06 183 THR A CA 1
ATOM 1500 C C . THR A 1 183 ? -12.459 1.768 15.861 1.00 95.06 183 THR A C 1
ATOM 1502 O O . THR A 1 183 ? -11.396 1.329 16.290 1.00 95.06 183 THR A O 1
ATOM 1505 N N . ILE A 1 184 ? -13.385 2.313 16.633 1.00 94.88 184 ILE A N 1
ATOM 1506 C CA . ILE A 1 184 ? -13.321 2.358 18.086 1.00 94.88 184 ILE A CA 1
ATOM 1507 C C . ILE A 1 184 ? -14.494 1.537 18.593 1.00 94.88 184 ILE A C 1
ATOM 1509 O O . ILE A 1 184 ? -15.646 1.807 18.259 1.00 94.88 184 ILE A O 1
ATOM 1513 N N . ARG A 1 185 ? -14.198 0.526 19.399 1.00 94.31 185 ARG A N 1
ATOM 1514 C CA . ARG A 1 185 ? -15.193 -0.298 20.069 1.00 94.31 185 ARG A CA 1
ATOM 1515 C C . ARG A 1 185 ? -14.907 -0.288 21.556 1.00 94.31 185 ARG A C 1
ATOM 1517 O O . ARG A 1 185 ? -13.789 -0.576 21.961 1.00 94.31 185 ARG A O 1
ATOM 1524 N N . ASN A 1 186 ? -15.917 0.005 22.356 1.00 93.62 186 ASN A N 1
ATOM 1525 C CA . ASN A 1 186 ? -15.868 -0.146 23.800 1.00 93.62 186 ASN A CA 1
ATOM 1526 C C . ASN A 1 186 ? -17.112 -0.909 24.261 1.00 93.62 186 ASN A C 1
ATOM 1528 O O . ASN A 1 186 ? -18.199 -0.684 23.736 1.00 93.62 186 ASN A O 1
ATOM 1532 N N . SER A 1 187 ? -16.952 -1.817 25.214 1.00 90.06 187 SER A N 1
ATOM 1533 C CA . SER A 1 187 ? -18.050 -2.572 25.821 1.00 90.06 187 SER A CA 1
ATOM 1534 C C . SER A 1 187 ? -17.811 -2.673 27.321 1.00 90.06 187 SER A C 1
ATOM 1536 O O . SER A 1 187 ? -17.266 -3.666 27.791 1.00 90.06 187 SER A O 1
ATOM 1538 N N . SER A 1 188 ? -18.221 -1.657 28.077 1.00 89.94 188 SER A N 1
ATOM 1539 C CA . SER A 1 188 ? -17.983 -1.605 29.526 1.00 89.94 188 SER A CA 1
ATOM 1540 C C . SER A 1 188 ? -19.197 -2.106 30.314 1.00 89.94 188 SER A C 1
ATOM 1542 O O . SER A 1 188 ? -20.330 -1.735 30.002 1.00 89.94 188 SER A O 1
ATOM 1544 N N . GLU A 1 189 ? -18.986 -2.913 31.359 1.00 89.12 189 GLU A N 1
ATOM 1545 C CA . GLU A 1 189 ? -20.041 -3.251 32.331 1.00 89.12 189 GLU A CA 1
ATOM 1546 C C . GLU A 1 189 ? -20.379 -1.999 33.155 1.00 89.12 189 GLU A C 1
ATOM 1548 O O . GLU A 1 189 ? -19.533 -1.471 33.874 1.00 89.12 189 GLU A O 1
ATOM 1553 N N . ILE A 1 190 ? -21.613 -1.504 33.042 1.00 88.75 190 ILE A N 1
ATOM 1554 C CA . ILE A 1 190 ? -22.069 -0.299 33.760 1.00 88.75 190 ILE A CA 1
ATOM 1555 C C . ILE A 1 190 ? -22.859 -0.624 35.027 1.00 88.75 190 ILE A C 1
ATOM 1557 O O . ILE A 1 190 ? -23.115 0.252 35.850 1.00 88.75 190 ILE A O 1
ATOM 1561 N N . GLY A 1 191 ? -23.271 -1.878 35.191 1.00 85.69 191 GLY A N 1
ATOM 1562 C CA . GLY A 1 191 ? -24.020 -2.309 36.356 1.00 85.69 191 GLY A CA 1
ATOM 1563 C C . GLY A 1 191 ? -24.678 -3.659 36.151 1.00 85.69 191 GLY A C 1
ATOM 1564 O O . GLY A 1 191 ? -24.480 -4.336 35.143 1.00 85.69 191 GLY A O 1
ATOM 1565 N N . ARG A 1 192 ? -25.489 -4.048 37.132 1.00 86.44 192 ARG A N 1
ATOM 1566 C CA . ARG A 1 192 ? -26.226 -5.309 37.117 1.00 86.44 192 ARG A CA 1
ATOM 1567 C C . ARG A 1 192 ? -27.688 -5.059 37.409 1.00 86.44 192 ARG A C 1
ATOM 1569 O O . ARG A 1 192 ? -28.014 -4.255 38.280 1.00 86.44 192 ARG A O 1
ATOM 1576 N N . ILE A 1 193 ? -28.564 -5.759 36.697 1.00 80.88 193 ILE A N 1
ATOM 1577 C CA . ILE A 1 193 ? -30.002 -5.690 36.950 1.00 80.88 193 ILE A CA 1
ATOM 1578 C C . ILE A 1 193 ? -30.270 -6.375 38.299 1.00 80.88 193 ILE A C 1
ATOM 1580 O O . ILE A 1 193 ? -29.922 -7.555 38.456 1.00 80.88 193 ILE A O 1
ATOM 1584 N N . PRO A 1 194 ? -30.877 -5.668 39.272 1.00 75.31 194 PRO A N 1
ATOM 1585 C CA . PRO A 1 194 ? -31.254 -6.257 40.550 1.00 75.31 194 PRO A CA 1
ATOM 1586 C C . PRO A 1 194 ? -32.132 -7.501 40.350 1.00 75.31 194 PRO A C 1
ATOM 1588 O O . PRO A 1 194 ? -32.878 -7.587 39.378 1.00 75.31 194 PRO A O 1
ATOM 1591 N N . TYR A 1 195 ? -32.049 -8.462 41.271 1.00 75.06 195 TYR A N 1
ATOM 1592 C CA . TYR A 1 195 ? -32.772 -9.750 41.264 1.00 75.06 195 TYR A CA 1
ATOM 1593 C C . TYR A 1 195 ? -32.344 -10.776 40.203 1.00 75.06 195 TYR A C 1
ATOM 1595 O O . TYR A 1 195 ? -32.345 -11.966 40.502 1.00 75.06 195 TYR A O 1
ATOM 1603 N N . PHE A 1 196 ? -31.921 -10.355 39.010 1.00 75.44 196 PHE A N 1
ATOM 1604 C CA . PHE A 1 196 ? -31.501 -11.273 37.939 1.00 75.44 196 PHE A CA 1
ATOM 1605 C C . PHE A 1 196 ? -29.983 -11.497 37.869 1.00 75.44 196 PHE A C 1
ATOM 1607 O O . PHE A 1 196 ? -29.537 -12.389 37.154 1.00 75.44 196 PHE A O 1
ATOM 1614 N N . ASN A 1 197 ? -29.182 -10.684 38.578 1.00 76.75 197 ASN A N 1
ATOM 1615 C CA . ASN A 1 197 ? -27.707 -10.686 38.538 1.00 76.75 197 ASN A CA 1
ATOM 1616 C C . ASN A 1 197 ? -27.128 -10.659 37.102 1.00 76.75 197 ASN A C 1
ATOM 1618 O O . ASN A 1 197 ? -26.009 -11.105 36.858 1.00 76.75 197 ASN A O 1
ATOM 1622 N N . SER A 1 198 ? -27.897 -10.137 36.141 1.00 80.38 198 SER A N 1
ATOM 1623 C CA . SER A 1 198 ? -27.459 -9.961 34.758 1.00 80.38 198 SER A CA 1
ATOM 1624 C C . SER A 1 198 ? -26.615 -8.703 34.664 1.00 80.38 198 SER A C 1
ATOM 1626 O O . SER A 1 198 ? -27.086 -7.627 35.035 1.00 80.38 198 SER A O 1
ATOM 1628 N N . ALA A 1 199 ? -25.426 -8.818 34.076 1.00 84.00 199 ALA A N 1
ATOM 1629 C CA . ALA A 1 199 ? -24.629 -7.664 33.684 1.00 84.00 199 ALA A CA 1
ATOM 1630 C C . ALA A 1 199 ? -25.353 -6.837 32.610 1.00 84.00 199 ALA A C 1
ATOM 1632 O O . ALA A 1 199 ? -26.041 -7.383 31.737 1.00 84.00 199 ALA A O 1
ATOM 1633 N N . VAL A 1 200 ? -25.204 -5.520 32.712 1.00 83.44 200 VAL A N 1
ATOM 1634 C CA . VAL A 1 200 ? -25.601 -4.535 31.710 1.00 83.44 200 VAL A CA 1
ATOM 1635 C C . VAL A 1 200 ? -24.326 -3.915 31.169 1.00 83.44 200 VAL A C 1
ATOM 1637 O O . VAL A 1 200 ? -23.538 -3.337 31.918 1.00 83.44 200 VAL A O 1
ATOM 1640 N N . TYR A 1 201 ? -24.144 -4.034 29.864 1.00 88.31 201 TYR A N 1
ATOM 1641 C CA . TYR A 1 201 ? -23.033 -3.454 29.135 1.00 88.31 201 TYR A CA 1
ATOM 1642 C C . TYR A 1 201 ? -23.494 -2.206 28.410 1.00 88.31 201 TYR A C 1
ATOM 1644 O O . TYR A 1 201 ? -24.569 -2.192 27.809 1.00 88.31 201 TYR A O 1
ATOM 1652 N N . TRP A 1 202 ? -22.656 -1.182 28.436 1.00 87.69 202 TRP A N 1
ATOM 1653 C CA . TRP A 1 202 ? -22.752 -0.074 27.508 1.00 87.69 202 TRP A CA 1
ATOM 1654 C C . TRP A 1 202 ? -21.798 -0.334 26.347 1.00 87.69 202 TRP A C 1
ATOM 1656 O O . TRP A 1 202 ? -20.576 -0.273 26.498 1.00 87.69 202 TRP A O 1
ATOM 1666 N N . ASP A 1 203 ? -22.385 -0.681 25.205 1.00 88.75 203 ASP A N 1
ATOM 1667 C CA . ASP A 1 203 ? -21.670 -0.872 23.954 1.00 88.75 203 ASP A CA 1
ATOM 1668 C C . ASP A 1 203 ? -21.591 0.471 23.223 1.00 88.75 203 ASP A C 1
ATOM 1670 O O . ASP A 1 203 ? -22.613 1.115 22.979 1.00 88.75 203 ASP A O 1
ATOM 1674 N N . VAL A 1 204 ? -20.382 0.863 22.834 1.00 90.19 204 VAL A N 1
ATOM 1675 C CA . VAL A 1 204 ? -20.122 1.990 21.940 1.00 90.19 204 VAL A CA 1
ATOM 1676 C C . VAL A 1 204 ? -19.296 1.485 20.770 1.00 90.19 204 VAL A C 1
ATOM 1678 O O . VAL A 1 204 ? -18.228 0.897 20.949 1.00 90.19 204 VAL A O 1
ATOM 1681 N N . PHE A 1 205 ? -19.780 1.738 19.564 1.00 92.31 205 PHE A N 1
ATOM 1682 C CA . PHE A 1 205 ? -19.093 1.427 18.326 1.00 92.31 205 PHE A CA 1
ATOM 1683 C C . PHE A 1 205 ? -19.066 2.666 17.442 1.00 92.31 205 PHE A C 1
ATOM 1685 O O . PHE A 1 205 ? -20.093 3.276 17.163 1.00 92.31 205 PHE A O 1
ATOM 1692 N N . LEU A 1 206 ? -17.875 3.040 16.999 1.00 93.06 206 LEU A N 1
ATOM 1693 C CA . LEU A 1 206 ? -17.671 4.093 16.023 1.00 93.06 206 LEU A CA 1
ATOM 1694 C C . LEU A 1 206 ? -16.772 3.544 14.926 1.00 93.06 206 LEU A C 1
ATOM 1696 O O . LEU A 1 206 ? -15.629 3.177 15.187 1.00 93.06 206 LEU A O 1
ATOM 1700 N N . ASN A 1 207 ? -17.275 3.521 13.702 1.00 93.31 207 ASN A N 1
ATOM 1701 C CA . ASN A 1 207 ? -16.485 3.290 12.509 1.00 93.31 207 ASN A CA 1
ATOM 1702 C C . ASN A 1 207 ? -16.520 4.543 11.642 1.00 93.31 207 ASN A C 1
ATOM 1704 O O . ASN A 1 207 ? -17.585 5.074 11.336 1.00 93.31 207 ASN A O 1
ATOM 1708 N N . ASN A 1 208 ? -15.350 5.007 11.233 1.00 93.50 208 ASN A N 1
ATOM 1709 C CA . ASN A 1 208 ? -15.201 5.998 10.190 1.00 93.50 208 ASN A CA 1
ATOM 1710 C C . ASN A 1 208 ? -14.292 5.425 9.109 1.00 93.50 208 ASN A C 1
ATOM 1712 O O . ASN A 1 208 ? -13.231 4.881 9.397 1.00 93.50 208 ASN A O 1
ATOM 1716 N N . THR A 1 209 ? -14.723 5.546 7.864 1.00 93.38 209 THR A N 1
ATOM 1717 C CA . THR A 1 209 ? -13.999 5.091 6.687 1.00 93.38 209 THR A CA 1
ATOM 1718 C C . THR A 1 209 ? -14.077 6.181 5.634 1.00 93.38 209 THR A C 1
ATOM 1720 O O . THR A 1 209 ? -15.162 6.592 5.223 1.00 93.38 209 THR A O 1
ATOM 1723 N N . ILE A 1 210 ? -12.920 6.649 5.178 1.00 93.31 210 ILE A N 1
ATOM 1724 C CA . ILE A 1 210 ? -12.821 7.627 4.098 1.00 93.31 210 ILE A CA 1
ATOM 1725 C C . ILE A 1 210 ? -12.150 6.939 2.918 1.00 93.31 210 ILE A C 1
ATOM 1727 O O . ILE A 1 210 ? -11.018 6.464 3.031 1.00 93.31 210 ILE A O 1
ATOM 1731 N N . LEU A 1 211 ? -12.849 6.894 1.787 1.00 94.44 211 LEU A N 1
ATOM 1732 C CA . LEU A 1 211 ? -12.346 6.324 0.543 1.00 94.44 211 LEU A CA 1
ATOM 1733 C C . LEU A 1 211 ? -12.154 7.429 -0.481 1.00 94.44 211 LEU A C 1
ATOM 1735 O O . LEU A 1 211 ? -13.058 8.231 -0.710 1.00 94.44 211 LEU A O 1
ATOM 1739 N N . ARG A 1 212 ? -10.998 7.455 -1.135 1.00 94.38 212 ARG A N 1
ATOM 1740 C CA . ARG A 1 212 ? -10.734 8.349 -2.260 1.00 94.38 212 ARG A CA 1
ATOM 1741 C C . ARG A 1 212 ? -10.430 7.522 -3.497 1.00 94.38 212 ARG A C 1
ATOM 1743 O O . ARG A 1 212 ? -9.529 6.689 -3.485 1.00 94.38 212 ARG A O 1
ATOM 1750 N N . TYR A 1 213 ? -11.198 7.761 -4.548 1.00 94.00 213 TYR A N 1
ATOM 1751 C CA . TYR A 1 213 ? -11.070 7.089 -5.832 1.00 94.00 213 TYR A CA 1
ATOM 1752 C C . TYR A 1 213 ? -10.362 8.004 -6.812 1.00 94.00 213 TYR A C 1
ATOM 1754 O O . TYR A 1 213 ? -10.678 9.194 -6.914 1.00 94.00 213 TYR A O 1
ATOM 1762 N N . TYR A 1 214 ? -9.430 7.417 -7.542 1.00 94.00 214 TYR A N 1
ATOM 1763 C CA . TYR A 1 214 ? -8.613 8.092 -8.525 1.00 94.00 214 TYR A CA 1
ATOM 1764 C C . TYR A 1 214 ? -8.912 7.555 -9.919 1.00 94.00 214 TYR A C 1
ATOM 1766 O O . TYR A 1 214 ? -9.207 6.373 -10.109 1.00 94.00 214 TYR A O 1
ATOM 1774 N N . GLY A 1 215 ? -8.846 8.453 -10.889 1.00 90.50 215 GLY A N 1
ATOM 1775 C CA . GLY A 1 215 ? -8.936 8.149 -12.300 1.00 90.50 215 GLY A CA 1
ATOM 1776 C C . GLY A 1 215 ? -7.604 7.869 -12.957 1.00 90.50 215 GLY A C 1
ATOM 1777 O O . GLY A 1 215 ? -6.555 7.841 -12.315 1.00 90.50 215 GLY A O 1
ATOM 1778 N N . ALA A 1 216 ? -7.658 7.736 -14.282 1.00 88.81 216 ALA A N 1
ATOM 1779 C CA . ALA A 1 216 ? -6.455 7.782 -15.095 1.00 88.81 216 ALA A CA 1
ATOM 1780 C C . ALA A 1 216 ? -5.716 9.112 -14.846 1.00 88.81 216 ALA A C 1
ATOM 1782 O O . ALA A 1 216 ? -6.374 10.159 -14.733 1.00 88.81 216 ALA A O 1
ATOM 1783 N N . PRO A 1 217 ? -4.376 9.081 -14.742 1.00 90.12 217 PRO A N 1
ATOM 1784 C CA . PRO A 1 217 ? -3.586 10.274 -14.486 1.00 90.12 217 PRO A CA 1
ATOM 1785 C C . PRO A 1 217 ? -3.784 11.296 -15.605 1.00 90.12 217 PRO A C 1
ATOM 1787 O O . PRO A 1 217 ? -3.873 10.947 -16.783 1.00 90.12 217 PRO A O 1
ATOM 1790 N N . ILE A 1 218 ? -3.856 12.569 -15.226 1.00 87.25 218 ILE A N 1
ATOM 1791 C CA . ILE A 1 218 ? -4.073 13.675 -16.160 1.00 87.25 218 ILE A CA 1
ATOM 1792 C C . ILE A 1 218 ? -2.775 14.425 -16.390 1.00 87.25 218 ILE A C 1
ATOM 1794 O O . ILE A 1 218 ? -1.973 14.618 -15.476 1.00 87.25 218 ILE A O 1
ATOM 1798 N N . ARG A 1 219 ? -2.576 14.855 -17.629 1.00 83.81 219 ARG A N 1
ATOM 1799 C CA . ARG A 1 219 ? -1.417 15.648 -18.004 1.00 83.81 219 ARG A CA 1
ATOM 1800 C C . ARG A 1 219 ? -1.598 17.100 -17.583 1.00 83.81 219 ARG A C 1
ATOM 1802 O O . ARG A 1 219 ? -2.703 17.631 -17.670 1.00 83.81 219 ARG A O 1
ATOM 1809 N N . GLU A 1 220 ? -0.519 17.740 -17.144 1.00 81.12 220 GLU A N 1
ATOM 1810 C CA . GLU A 1 220 ? -0.526 19.178 -16.886 1.00 81.12 220 GLU A CA 1
ATOM 1811 C C . GLU A 1 220 ? -0.916 19.987 -18.132 1.00 81.12 220 GLU A C 1
ATOM 1813 O O . GLU A 1 220 ? -0.516 19.680 -19.257 1.00 81.12 220 GLU A O 1
ATOM 1818 N N . ASN A 1 221 ? -1.688 21.051 -17.910 1.00 79.38 221 ASN A N 1
ATOM 1819 C CA . ASN A 1 221 ? -1.965 22.051 -18.934 1.00 79.38 221 ASN A CA 1
ATOM 1820 C C . ASN A 1 221 ? -0.785 23.022 -19.057 1.00 79.38 221 ASN A C 1
ATOM 1822 O O . ASN A 1 221 ? -0.054 23.255 -18.091 1.00 79.38 221 ASN A O 1
ATOM 1826 N N . LEU A 1 222 ? -0.644 23.637 -20.231 1.00 73.25 222 LEU A N 1
ATOM 1827 C CA . LEU A 1 222 ? 0.342 24.684 -20.480 1.00 73.25 222 LEU A CA 1
ATOM 1828 C C . LEU A 1 222 ? 0.230 25.808 -19.439 1.00 73.25 222 LEU A C 1
ATOM 1830 O O . LEU A 1 222 ? -0.852 26.342 -19.188 1.00 73.25 222 LEU A O 1
ATOM 1834 N N . LYS A 1 223 ? 1.375 26.202 -18.867 1.00 69.75 223 LYS A N 1
ATOM 1835 C CA . LYS A 1 223 ? 1.462 27.300 -17.884 1.00 69.75 223 LYS A CA 1
ATOM 1836 C C . LYS A 1 223 ? 1.045 28.651 -18.466 1.00 69.75 223 LYS A C 1
ATOM 1838 O O . LYS A 1 223 ? 0.573 29.509 -17.727 1.00 69.75 223 LYS A O 1
ATOM 1843 N N . ILE A 1 224 ? 1.241 28.835 -19.771 1.00 73.75 224 ILE A N 1
ATOM 1844 C CA . ILE A 1 224 ? 0.804 30.016 -20.514 1.00 73.75 224 ILE A CA 1
ATOM 1845 C C . ILE A 1 224 ? -0.305 29.552 -21.466 1.00 73.75 224 ILE A C 1
ATOM 1847 O O . ILE A 1 224 ? -0.015 28.774 -22.378 1.00 73.75 224 ILE A O 1
ATOM 1851 N N . PRO A 1 225 ? -1.564 29.972 -21.254 1.00 66.31 225 PRO A N 1
ATOM 1852 C CA . PRO A 1 225 ? -2.654 29.620 -22.150 1.00 66.31 225 PRO A CA 1
ATOM 1853 C C . PRO A 1 225 ? -2.418 30.249 -23.526 1.00 66.31 225 PRO A C 1
ATOM 1855 O O . PRO A 1 225 ? -1.980 31.394 -23.641 1.00 66.31 225 PRO A O 1
ATOM 1858 N N . THR A 1 226 ? -2.697 29.488 -24.577 1.00 69.31 226 THR A N 1
ATOM 1859 C CA . THR A 1 226 ? -2.690 29.999 -25.953 1.00 69.31 226 THR A CA 1
ATOM 1860 C C . THR A 1 226 ? -4.003 30.721 -26.258 1.00 69.31 226 THR A C 1
ATOM 1862 O O . THR A 1 226 ? -4.969 30.580 -25.509 1.00 69.31 226 THR A O 1
ATOM 1865 N N . LEU A 1 227 ? -4.061 31.480 -27.361 1.00 65.75 227 LEU A N 1
ATOM 1866 C CA . LEU A 1 227 ? -5.267 32.224 -27.762 1.00 65.75 227 LEU A CA 1
ATOM 1867 C C . LEU A 1 227 ? -6.528 31.343 -27.886 1.00 65.75 227 LEU A C 1
ATOM 1869 O O . LEU A 1 227 ? -7.625 31.841 -27.659 1.00 65.75 227 LEU A O 1
ATOM 1873 N N . ASP A 1 228 ? -6.364 30.047 -28.172 1.00 65.69 228 ASP A N 1
ATOM 1874 C CA . ASP A 1 228 ? -7.458 29.078 -28.329 1.00 65.69 228 ASP A CA 1
ATOM 1875 C C . ASP A 1 228 ? -7.800 28.307 -27.030 1.00 65.69 228 ASP A C 1
ATOM 1877 O O . ASP A 1 228 ? -8.635 27.402 -27.045 1.00 65.69 228 ASP A O 1
ATOM 1881 N N . GLY A 1 229 ? -7.167 28.648 -25.897 1.00 65.12 229 GLY A N 1
ATOM 1882 C CA . GLY A 1 229 ? -7.372 28.013 -24.588 1.00 65.12 229 GLY A CA 1
ATOM 1883 C C . GLY A 1 229 ? -6.121 27.346 -23.997 1.00 65.12 229 GLY A C 1
ATOM 1884 O O . GLY A 1 229 ? -4.994 27.539 -24.465 1.00 65.12 229 GLY A O 1
ATOM 1885 N N . SER A 1 230 ? -6.304 26.575 -22.918 1.00 63.03 230 SER A N 1
ATOM 1886 C CA . SER A 1 230 ? -5.241 25.800 -22.262 1.00 63.03 230 SER A CA 1
ATOM 1887 C C . SER A 1 230 ? -5.147 24.384 -22.847 1.00 63.03 230 SER A C 1
ATOM 1889 O O . SER A 1 230 ? -5.961 23.513 -22.552 1.00 63.03 230 SER A O 1
ATOM 1891 N N . PHE A 1 231 ? -4.134 24.137 -23.683 1.00 74.50 231 PHE A N 1
ATOM 1892 C CA . PHE A 1 231 ? -3.819 22.788 -24.170 1.00 74.50 231 PHE A CA 1
ATOM 1893 C C . PHE A 1 231 ? -2.992 21.994 -23.150 1.00 74.50 231 PHE A C 1
ATOM 1895 O O . PHE A 1 231 ? -2.336 22.570 -22.278 1.00 74.50 231 PHE A O 1
ATOM 1902 N N . GLN A 1 232 ? -3.002 20.664 -23.285 1.00 72.38 232 GLN A N 1
ATOM 1903 C CA . GLN A 1 232 ? -2.098 19.774 -22.553 1.00 72.38 232 GLN A CA 1
ATOM 1904 C C . GLN A 1 232 ? -0.653 20.060 -22.966 1.00 72.38 232 GLN A C 1
ATOM 1906 O O . GLN A 1 232 ? -0.349 20.091 -24.157 1.00 72.38 232 GLN A O 1
ATOM 1911 N N . ASP A 1 233 ? 0.234 20.251 -21.992 1.00 72.62 233 ASP A N 1
ATOM 1912 C CA . ASP A 1 233 ? 1.650 20.497 -22.246 1.00 72.62 233 ASP A CA 1
ATOM 1913 C C . ASP A 1 233 ? 2.312 19.214 -22.792 1.00 72.62 233 ASP A C 1
ATOM 1915 O O . ASP A 1 233 ? 2.381 18.224 -22.058 1.00 72.62 233 ASP A O 1
ATOM 1919 N N . PRO A 1 234 ? 2.842 19.196 -24.035 1.00 69.00 234 PRO A N 1
ATOM 1920 C CA . PRO A 1 234 ? 3.529 18.044 -24.625 1.00 69.00 234 PRO A CA 1
ATOM 1921 C C . PRO A 1 234 ? 4.796 17.599 -23.890 1.00 69.00 234 PRO A C 1
ATOM 1923 O O . PRO A 1 234 ? 5.309 16.515 -24.185 1.00 69.00 234 PRO A O 1
ATOM 1926 N N . TRP A 1 235 ? 5.260 18.367 -22.905 1.00 72.44 235 TRP A N 1
ATOM 1927 C CA . TRP A 1 235 ? 6.346 18.021 -21.990 1.00 72.44 235 TRP A CA 1
ATOM 1928 C C . TRP A 1 235 ? 5.923 18.049 -20.518 1.00 72.44 235 TRP A C 1
ATOM 1930 O O . TRP A 1 235 ? 6.730 17.701 -19.660 1.00 72.44 235 TRP A O 1
ATOM 1940 N N . GLY A 1 236 ? 4.658 18.358 -20.220 1.00 73.88 236 GLY A N 1
ATOM 1941 C CA . GLY A 1 236 ? 4.126 18.431 -18.859 1.00 73.88 236 GLY A CA 1
ATOM 1942 C C . GLY A 1 236 ? 4.055 17.068 -18.182 1.00 73.88 236 GLY A C 1
ATOM 1943 O O . GLY A 1 236 ? 3.923 16.034 -18.856 1.00 73.88 236 GLY A O 1
ATOM 1944 N N . ASP A 1 237 ? 4.197 17.059 -16.859 1.00 82.50 237 ASP A N 1
ATOM 1945 C CA . ASP A 1 237 ? 4.140 15.850 -16.038 1.00 82.50 237 ASP A CA 1
ATOM 1946 C C . ASP A 1 237 ? 2.707 15.354 -15.849 1.00 82.50 237 ASP A C 1
ATOM 1948 O O . ASP A 1 237 ? 1.728 16.052 -16.131 1.00 82.50 237 ASP A O 1
ATOM 1952 N N . TYR A 1 238 ? 2.588 14.102 -15.416 1.00 87.38 238 TYR A N 1
ATOM 1953 C CA . TYR A 1 238 ? 1.305 13.493 -15.100 1.00 87.38 238 TYR A CA 1
ATOM 1954 C C . TYR A 1 238 ? 1.003 13.648 -13.614 1.00 87.38 238 TYR A C 1
ATOM 1956 O O . TYR A 1 238 ? 1.857 13.419 -12.757 1.00 87.38 238 TYR A O 1
ATOM 1964 N N . LYS A 1 239 ? -0.238 14.025 -13.312 1.00 88.25 239 LYS A N 1
ATOM 1965 C CA . LYS A 1 239 ? -0.742 14.229 -11.956 1.00 88.25 239 LYS A CA 1
ATOM 1966 C C . LYS A 1 239 ? -1.848 13.243 -11.620 1.00 88.25 239 LYS A C 1
ATOM 1968 O O . LYS A 1 239 ? -2.584 12.769 -12.488 1.00 88.25 239 LYS A O 1
ATOM 1973 N N . GLU A 1 240 ? -1.971 12.974 -10.325 1.00 89.56 240 GLU A N 1
ATOM 1974 C CA . GLU A 1 240 ? -3.082 12.212 -9.765 1.00 89.56 240 GLU A CA 1
ATOM 1975 C C . GLU A 1 240 ? -4.413 12.905 -10.090 1.00 89.56 240 GLU A C 1
ATOM 1977 O O . GLU A 1 240 ? -4.553 14.118 -9.924 1.00 89.56 240 GLU A O 1
ATOM 1982 N N . ASN A 1 241 ? -5.401 12.130 -10.532 1.00 89.81 241 ASN A N 1
ATOM 1983 C CA . ASN A 1 241 ? -6.730 12.627 -10.864 1.00 89.81 241 ASN A CA 1
ATOM 1984 C C . ASN A 1 241 ? -7.736 12.111 -9.834 1.00 89.81 241 ASN A C 1
ATOM 1986 O O . ASN A 1 241 ? -8.113 10.944 -9.880 1.00 89.81 241 ASN A O 1
ATOM 1990 N N . VAL A 1 242 ? -8.140 12.940 -8.874 1.00 90.06 242 VAL A N 1
ATOM 1991 C CA . VAL A 1 242 ? -9.116 12.534 -7.852 1.00 90.06 242 VAL A CA 1
ATOM 1992 C C . VAL A 1 242 ? -10.520 12.637 -8.435 1.00 90.06 242 VAL A C 1
ATOM 1994 O O . VAL A 1 242 ? -10.982 13.734 -8.724 1.00 90.06 242 VAL A O 1
ATOM 1997 N N . PHE A 1 243 ? -11.221 11.511 -8.554 1.00 89.50 243 PHE A N 1
ATOM 1998 C CA . PHE A 1 243 ? -12.601 11.489 -9.044 1.00 89.50 243 PHE A CA 1
ATOM 1999 C C . PHE A 1 243 ? -13.619 11.730 -7.936 1.00 89.50 243 PHE A C 1
ATOM 2001 O O . PHE A 1 243 ? -14.549 12.519 -8.082 1.00 89.50 243 PHE A O 1
ATOM 2008 N N . ARG A 1 244 ? -13.474 11.026 -6.812 1.00 89.56 244 ARG A N 1
ATOM 2009 C CA . ARG A 1 244 ? -14.494 11.035 -5.761 1.00 89.56 244 ARG A CA 1
ATOM 2010 C C . ARG A 1 244 ? -13.885 10.776 -4.402 1.00 89.56 244 ARG A C 1
ATOM 2012 O O . ARG A 1 244 ? -13.027 9.909 -4.264 1.00 89.56 244 ARG A O 1
ATOM 2019 N N . THR A 1 245 ? -14.402 11.466 -3.389 1.00 92.19 245 THR A N 1
ATOM 2020 C CA . THR A 1 245 ? -14.157 11.122 -1.984 1.00 92.19 245 THR A CA 1
ATOM 2021 C C . THR A 1 245 ? -15.478 10.725 -1.325 1.00 92.19 245 THR A C 1
ATOM 2023 O O . THR A 1 245 ? -16.489 11.419 -1.449 1.00 92.19 245 THR A O 1
ATOM 2026 N N . GLN A 1 246 ? -15.490 9.570 -0.667 1.00 91.62 246 GLN A N 1
ATOM 2027 C CA . GLN A 1 246 ? -16.634 9.021 0.054 1.00 91.62 246 GLN A CA 1
ATOM 2028 C C . GLN A 1 246 ? -16.319 8.991 1.544 1.00 91.62 246 GLN A C 1
ATOM 2030 O O . GLN A 1 246 ? -15.244 8.539 1.939 1.00 91.62 246 GLN A O 1
ATOM 2035 N N . TYR A 1 247 ? -17.278 9.433 2.350 1.00 91.62 247 TYR A N 1
ATOM 2036 C CA . TYR A 1 247 ? -17.205 9.374 3.802 1.00 91.62 247 TYR A CA 1
ATOM 2037 C C . TYR A 1 247 ? -18.293 8.426 4.293 1.00 91.62 247 TYR A C 1
ATOM 2039 O O . TYR A 1 247 ? -19.479 8.656 4.048 1.00 91.62 247 TYR A O 1
ATOM 2047 N N . PHE A 1 248 ? -17.876 7.369 4.977 1.00 90.25 248 PHE A N 1
ATOM 2048 C CA . PHE A 1 248 ? -18.752 6.443 5.672 1.00 90.25 248 PHE A CA 1
ATOM 2049 C C . PHE A 1 248 ? -18.496 6.581 7.169 1.00 90.25 248 PHE A C 1
ATOM 2051 O O . PHE A 1 248 ? -17.379 6.352 7.631 1.00 90.25 248 PHE A O 1
ATOM 2058 N N . THR A 1 249 ? -19.520 6.970 7.922 1.00 90.56 249 THR A N 1
ATOM 2059 C CA . THR A 1 249 ? -19.449 7.028 9.381 1.00 90.56 249 THR A CA 1
ATOM 2060 C C . THR A 1 249 ? -20.628 6.262 9.949 1.00 90.56 249 THR A C 1
ATOM 2062 O O . THR A 1 249 ? -21.776 6.529 9.606 1.00 90.56 249 THR A O 1
ATOM 2065 N N . GLN A 1 250 ? -20.343 5.325 10.839 1.00 90.31 250 GLN A N 1
ATOM 2066 C CA . GLN A 1 250 ? -21.328 4.543 11.567 1.00 90.31 250 GLN A CA 1
ATOM 2067 C C . GLN A 1 250 ? -21.041 4.685 13.052 1.00 90.31 250 GLN A C 1
ATOM 2069 O O . GLN A 1 250 ? -19.955 4.349 13.518 1.00 90.31 250 GLN A O 1
ATOM 2074 N N . GLY A 1 251 ? -22.018 5.206 13.783 1.00 88.50 251 GLY A N 1
ATOM 2075 C CA . GLY A 1 251 ? -22.010 5.258 15.234 1.00 88.50 251 GLY A CA 1
ATOM 2076 C C . GLY A 1 251 ? -23.150 4.412 15.778 1.00 88.50 251 GLY A C 1
ATOM 2077 O O . GLY A 1 251 ? -24.302 4.595 15.388 1.00 88.50 251 GLY A O 1
ATOM 2078 N N . GLU A 1 252 ? -22.843 3.511 16.695 1.00 88.38 252 GLU A N 1
ATOM 2079 C CA . GLU A 1 252 ? -23.829 2.744 17.444 1.00 88.38 252 GLU A CA 1
ATOM 2080 C C . GLU A 1 252 ? -23.527 2.892 18.929 1.00 88.38 252 GLU A C 1
ATOM 2082 O O . GLU A 1 252 ? -22.377 2.832 19.366 1.00 88.38 252 GLU A O 1
ATOM 2087 N N . SER A 1 253 ? -24.573 3.117 19.712 1.00 87.06 253 SER A N 1
ATOM 2088 C CA . SER A 1 253 ? -24.485 3.148 21.164 1.00 87.06 253 SER A CA 1
ATOM 2089 C C . SER A 1 253 ? -25.730 2.482 21.717 1.00 87.06 253 SER A C 1
ATOM 2091 O O . SER A 1 253 ? -26.847 2.742 21.260 1.00 87.06 253 SER A O 1
ATOM 2093 N N . GLY A 1 254 ? -25.551 1.579 22.668 1.00 84.06 254 GLY A N 1
ATOM 2094 C CA . GLY A 1 254 ? -26.661 0.790 23.172 1.00 84.06 254 GLY A CA 1
ATOM 2095 C C . GLY A 1 254 ? -26.358 0.124 24.493 1.00 84.06 254 GLY A C 1
ATOM 2096 O O . GLY A 1 254 ? -25.204 -0.022 24.900 1.00 84.06 254 GLY A O 1
ATOM 2097 N N . LEU A 1 255 ? -27.431 -0.279 25.164 1.00 83.44 255 LEU A N 1
ATOM 2098 C CA . LEU A 1 255 ? -27.347 -1.070 26.377 1.00 83.44 255 LEU A CA 1
ATOM 2099 C C . LEU A 1 255 ? -27.652 -2.524 26.032 1.00 83.44 255 LEU A C 1
ATOM 2101 O O . LEU A 1 255 ? -28.739 -2.843 25.543 1.00 83.44 255 LEU A O 1
ATOM 2105 N N . ARG A 1 256 ? -26.691 -3.408 26.306 1.00 82.69 256 ARG A N 1
ATOM 2106 C CA . ARG A 1 256 ? -26.838 -4.856 26.141 1.00 82.69 256 ARG A CA 1
ATOM 2107 C C . ARG A 1 256 ? -26.943 -5.522 27.503 1.00 82.69 256 ARG A C 1
ATOM 2109 O O . ARG A 1 256 ? -26.079 -5.359 28.356 1.00 82.69 256 ARG A O 1
ATOM 2116 N N . THR A 1 257 ? -27.966 -6.340 27.684 1.00 78.00 257 THR A N 1
ATOM 2117 C CA . THR A 1 257 ? -28.111 -7.266 28.814 1.00 78.00 257 THR A CA 1
ATOM 2118 C C . THR A 1 257 ? -28.283 -8.677 28.253 1.00 78.00 257 THR A C 1
ATOM 2120 O O . THR A 1 257 ? -28.663 -8.842 27.095 1.00 78.00 257 THR A O 1
ATOM 2123 N N . THR A 1 258 ? -27.968 -9.705 29.042 1.00 70.06 258 THR A N 1
ATOM 2124 C CA . THR A 1 258 ? -28.245 -11.104 28.675 1.00 70.06 258 THR A CA 1
ATOM 2125 C C . THR A 1 258 ? -29.733 -11.458 28.779 1.00 70.06 258 THR A C 1
ATOM 2127 O O . THR A 1 258 ? -30.140 -12.532 28.343 1.00 70.06 258 THR A O 1
ATOM 2130 N N . LEU A 1 259 ? -30.557 -10.559 29.329 1.00 66.75 259 LEU A N 1
ATOM 2131 C CA . LEU A 1 259 ? -32.013 -10.628 29.270 1.00 66.75 259 LEU A CA 1
ATOM 2132 C C . LEU A 1 259 ? -32.502 -10.086 27.916 1.00 66.75 259 LEU A C 1
ATOM 2134 O O . LEU A 1 259 ? -31.915 -9.163 27.360 1.00 66.75 259 LEU A O 1
ATOM 2138 N N . ASN A 1 260 ? -33.607 -10.627 27.399 1.00 59.00 260 ASN A N 1
ATOM 2139 C CA . ASN A 1 260 ? -34.134 -10.388 26.041 1.00 59.00 260 ASN A CA 1
ATOM 2140 C C . ASN A 1 260 ? -34.693 -8.962 25.773 1.00 59.00 260 ASN A C 1
ATOM 2142 O O . ASN A 1 260 ? -35.553 -8.780 24.917 1.00 59.00 260 ASN A O 1
ATOM 2146 N N . PHE A 1 261 ? -34.228 -7.945 26.502 1.00 59.03 261 PHE A N 1
ATOM 2147 C CA . PHE A 1 261 ? -34.717 -6.560 26.466 1.00 59.03 261 PHE A CA 1
ATOM 2148 C C . PHE A 1 261 ? -33.701 -5.564 25.877 1.00 59.03 261 PHE A C 1
ATOM 2150 O O . PHE A 1 261 ? -33.764 -4.374 26.174 1.00 59.03 261 PHE A O 1
ATOM 2157 N N . GLY A 1 262 ? -32.735 -6.029 25.079 1.00 52.44 262 GLY A N 1
ATOM 2158 C CA . GLY A 1 262 ? -31.708 -5.161 24.495 1.00 52.44 262 GLY A CA 1
ATOM 2159 C C . GLY A 1 262 ? -32.304 -4.053 23.619 1.00 52.44 262 GLY A C 1
ATOM 2160 O O . GLY A 1 262 ? -33.169 -4.309 22.783 1.00 52.44 262 GLY A O 1
ATOM 2161 N N . SER A 1 263 ? -31.816 -2.824 23.793 1.00 55.97 263 SER A N 1
ATOM 2162 C CA . SER A 1 263 ? -32.197 -1.666 22.980 1.00 55.97 263 SER A CA 1
ATOM 2163 C C . SER A 1 263 ? -30.946 -0.992 22.423 1.00 55.97 263 SER A C 1
ATOM 2165 O O . SER A 1 263 ? -30.038 -0.646 23.184 1.00 55.97 263 SER A O 1
ATOM 2167 N N . TYR A 1 264 ? -30.919 -0.778 21.108 1.00 52.94 264 TYR A N 1
ATOM 2168 C CA . TYR A 1 264 ? -29.814 -0.142 20.391 1.00 52.94 264 TYR A CA 1
ATOM 2169 C C . TYR A 1 264 ? -30.303 1.099 19.647 1.00 52.94 264 TYR A C 1
ATOM 2171 O O . TYR A 1 264 ? -31.398 1.097 19.085 1.00 52.94 264 TYR A O 1
ATOM 2179 N N . LEU A 1 265 ? -29.476 2.143 19.614 1.00 47.16 265 LEU A N 1
ATOM 2180 C CA . LEU A 1 265 ? -29.647 3.290 18.727 1.00 47.16 265 LEU A CA 1
ATOM 2181 C C . LEU A 1 265 ? -28.482 3.296 17.730 1.00 47.16 265 LEU A C 1
ATOM 2183 O O . LEU A 1 265 ? -27.316 3.275 18.130 1.00 47.16 265 LEU A O 1
ATOM 2187 N N . ALA A 1 266 ? -28.801 3.313 16.434 1.00 46.50 266 ALA A N 1
ATOM 2188 C CA . ALA A 1 266 ? -27.826 3.318 15.345 1.00 46.50 266 ALA A CA 1
ATOM 2189 C C . ALA A 1 266 ? -27.953 4.604 14.520 1.00 46.50 266 ALA A C 1
ATOM 2191 O O . ALA A 1 266 ? -29.057 5.023 14.169 1.00 46.50 266 ALA A O 1
ATOM 2192 N N . PHE A 1 267 ? -26.818 5.223 14.200 1.00 46.25 267 PHE A N 1
ATOM 2193 C CA . PHE A 1 267 ? -26.728 6.426 13.380 1.00 46.25 267 PHE A CA 1
ATOM 2194 C C . PHE A 1 267 ? -25.688 6.224 12.269 1.00 46.25 267 PHE A C 1
ATOM 2196 O O . PHE A 1 267 ? -24.498 6.062 12.539 1.00 46.25 267 PHE A O 1
ATOM 2203 N N . THR A 1 268 ? -26.137 6.234 11.010 1.00 60.88 268 THR A N 1
ATOM 2204 C CA . THR A 1 268 ? -25.306 5.938 9.825 1.00 60.88 268 THR A CA 1
ATOM 2205 C C . THR A 1 268 ? -25.442 7.018 8.741 1.00 60.88 268 THR A C 1
ATOM 2207 O O . THR A 1 268 ? -26.147 6.810 7.747 1.00 60.88 268 THR A O 1
ATOM 2210 N N . PRO A 1 269 ? -24.833 8.205 8.905 1.00 54.19 269 PRO A N 1
ATOM 2211 C CA . PRO A 1 269 ? -24.804 9.216 7.854 1.00 54.19 269 PRO A CA 1
ATOM 2212 C C . PRO A 1 269 ? -23.840 8.815 6.725 1.00 54.19 269 PRO A C 1
ATOM 2214 O O . PRO A 1 269 ? -22.678 8.492 6.967 1.00 54.19 269 PRO A O 1
ATOM 2217 N N . ASN A 1 270 ? -24.306 8.915 5.478 1.00 43.75 270 ASN A N 1
ATOM 2218 C CA . ASN A 1 270 ? -23.487 8.732 4.278 1.00 43.75 270 ASN A CA 1
ATOM 2219 C C . ASN A 1 270 ? -23.454 10.037 3.479 1.00 43.75 270 ASN A C 1
ATOM 2221 O O . ASN A 1 270 ? -24.509 10.583 3.157 1.00 43.75 270 ASN A O 1
ATOM 2225 N N . ALA A 1 271 ? -22.258 10.524 3.139 1.00 52.19 271 ALA A N 1
ATOM 2226 C CA . ALA A 1 271 ? -22.078 11.716 2.312 1.00 52.19 271 ALA A CA 1
ATOM 2227 C C . ALA A 1 271 ? -21.122 11.432 1.147 1.00 52.19 271 ALA A C 1
ATOM 2229 O O . ALA A 1 271 ? -20.064 10.814 1.311 1.00 52.19 271 ALA A O 1
ATOM 2230 N N . PHE A 1 272 ? -21.497 11.904 -0.042 1.00 51.22 272 PHE A N 1
ATOM 2231 C CA . PHE A 1 272 ? -20.729 11.735 -1.269 1.00 51.22 272 PHE A CA 1
ATOM 2232 C C . PHE A 1 272 ? -20.402 13.101 -1.854 1.00 51.22 272 PHE A C 1
ATOM 2234 O O . PHE A 1 272 ? -21.308 13.891 -2.104 1.00 51.22 272 PHE A O 1
ATOM 2241 N N . PHE A 1 273 ? -19.116 13.357 -2.088 1.00 52.22 273 PHE A N 1
ATOM 2242 C CA . PHE A 1 273 ? -18.661 14.576 -2.744 1.00 52.22 273 PHE A CA 1
ATOM 2243 C C . PHE A 1 273 ? -17.964 14.203 -4.050 1.00 52.22 273 PHE A C 1
ATOM 2245 O O . PHE A 1 273 ? -16.993 13.437 -4.062 1.00 52.22 273 PHE A O 1
ATOM 2252 N N . GLU A 1 274 ? -18.494 14.729 -5.147 1.00 33.22 274 GLU A N 1
ATOM 2253 C CA . GLU A 1 274 ? -17.866 14.709 -6.461 1.00 33.22 274 GLU A CA 1
ATOM 2254 C C . GLU A 1 274 ? -17.109 16.030 -6.613 1.00 33.22 274 GLU A C 1
ATOM 2256 O O . GLU A 1 274 ? -17.692 17.108 -6.501 1.00 33.22 274 GLU A O 1
ATOM 2261 N N . LEU A 1 275 ? -15.787 15.955 -6.775 1.00 42.50 275 LEU A N 1
ATOM 2262 C CA . LEU A 1 275 ? -14.996 17.113 -7.177 1.00 42.50 275 LEU A CA 1
ATOM 2263 C C . LEU A 1 275 ? -15.090 17.171 -8.696 1.00 42.50 275 LEU A C 1
ATOM 2265 O O . LEU A 1 275 ? -14.227 16.666 -9.409 1.00 42.50 275 LEU A O 1
ATOM 2269 N N . GLU A 1 276 ? -16.179 17.754 -9.189 1.00 36.38 276 GLU A N 1
ATOM 2270 C CA . GLU A 1 276 ? -16.225 18.190 -10.575 1.00 36.38 276 GLU A CA 1
ATOM 2271 C C . GLU A 1 276 ? -15.114 19.236 -10.715 1.00 36.38 276 GLU A C 1
ATOM 2273 O O . GLU A 1 276 ? -15.124 20.266 -10.033 1.00 36.38 276 GLU A O 1
ATOM 2278 N N . ASN A 1 277 ? -14.089 18.940 -11.518 1.00 38.34 277 ASN A N 1
ATOM 2279 C CA . ASN A 1 277 ? -13.097 19.936 -11.890 1.00 38.34 277 ASN A CA 1
ATOM 2280 C C . ASN A 1 277 ? -13.858 21.073 -12.570 1.00 38.34 277 ASN A C 1
ATOM 2282 O O . ASN A 1 277 ? -14.189 20.994 -13.752 1.00 38.34 277 ASN A O 1
ATOM 2286 N N . ILE A 1 278 ? -14.148 22.131 -11.812 1.00 37.12 278 ILE A N 1
ATOM 2287 C CA . ILE A 1 278 ? -14.613 23.401 -12.344 1.00 37.12 278 ILE A CA 1
ATOM 2288 C C . ILE A 1 278 ? -13.432 23.961 -13.141 1.00 37.12 278 ILE A C 1
ATOM 2290 O O . ILE A 1 278 ? -12.645 24.775 -12.656 1.00 37.12 278 ILE A O 1
ATOM 2294 N N . CYS A 1 279 ? -13.303 23.509 -14.387 1.00 37.38 279 CYS A N 1
ATOM 2295 C CA . CYS A 1 279 ? -12.734 24.307 -15.454 1.00 37.38 279 CYS A CA 1
ATOM 2296 C C . CYS A 1 279 ? -13.603 25.562 -15.536 1.00 37.38 279 CYS A C 1
ATOM 2298 O O . CYS A 1 279 ? -14.639 25.584 -16.202 1.00 37.38 279 CYS A O 1
ATOM 2300 N N . LYS A 1 280 ? -13.211 26.606 -14.801 1.00 33.06 280 LYS A N 1
ATOM 2301 C CA . LYS A 1 280 ? -13.676 27.954 -15.100 1.00 33.06 280 LYS A CA 1
ATOM 2302 C C . LYS A 1 280 ? -13.197 28.260 -16.520 1.00 33.06 280 LYS A C 1
ATOM 2304 O O . LYS A 1 280 ? -11.992 28.248 -16.768 1.00 33.06 280 LYS A O 1
ATOM 2309 N N . ARG A 1 281 ? -14.177 28.396 -17.416 1.00 34.38 281 ARG A N 1
ATOM 2310 C CA . ARG A 1 281 ? -14.040 28.934 -18.772 1.00 34.38 281 ARG A CA 1
ATOM 2311 C C . ARG A 1 281 ? -13.383 30.306 -18.752 1.00 34.38 281 ARG A C 1
ATOM 2313 O O . ARG A 1 281 ? -13.623 31.039 -17.763 1.00 34.38 281 ARG A O 1
#

Foldseek 3Di:
DDPPDPQKDKDKDKDKDWDQDKDWDQDDDPPCPPPPDDRTDIDSFDFPAAPDPVDNPHPDTPTDTDIDMKIKIWMWMKGWDQDPVQRKIKIKIWIDIAIFALCCCQVCVLPDPPPPDPVNVPDDSPCPRGDRHQKDKTKIWIWMDGPQKIKIKIKMWMWGWDCDPVRSLTGTATAKIKPIWIWIWGWDFPDADPPVRKTKIKIKIKIKIKMWGWDDWDADWDPDADPVGTDGDSPTHTDIGTFWIWIWIKIKIWIDIPPPPTDIDIDIDIDIDGPPPPPPD

Sequence (281 aa):
MWNQSPALNYLIDIAYANHKRYQTTTAYEDRFHNFGVGTTAVTNQVDRGALYSADPNAP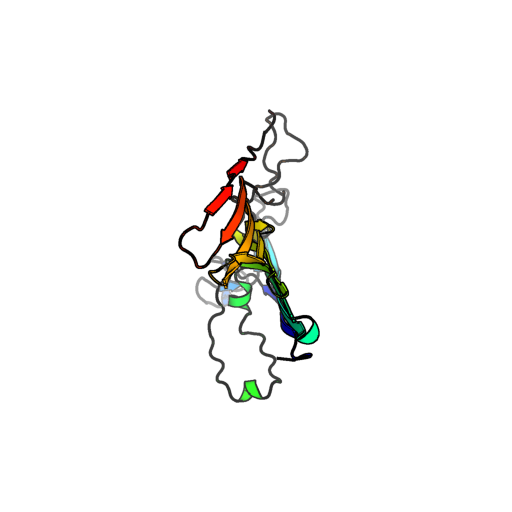LRNIGPDVEPWWKGRILLNSKTNNTEKDVTRNISLQYENYTDRLFDYEYGNRYEPANTLQSLYTARNVRMGFIRNTLEWKLDYTENRGDLSINIGMKRNLLYYILNPADKSGYFPTVDTIPTTTIRNSSEIGRIPYFNSAVYWDVFLNNTILRYYGAPIRENLKIPTLDGSFQDPWGDYKENVFRTQYFTQGESGLRTTLNFGSYLAFTPNAFFELENICKR

Radius of gyration: 29.05 Å; chains: 1; bounding box: 65×59×86 Å